Protein AF-A0A7F5RIW2-F1 (afdb_monomer_lite)

Sequence (301 aa):
MEEDLLKDLVAYKTYRERPVMMAARSLIQLFRAIRPELLHKKDRGKPTDAALEISEKKYAQVDAKDYVCGAEVLLKSGDKQVEIGSSSDNDDEEWVDIPQSDEEYIELHSEDDEVSEEKLELFVNKEEPNDNIIDNSNDNKNERKIVVAKRRSNEKDVRKELAQKISLHRILTDEDFKKIDAANIRKHIRKATKGEKRKFEEALKEPAELVKIGDIENVYKKKKHDKQTRIESVRKGQMDREKFGYKDGRVNSKCSRTNKEKRKTKNFQMIRLKERHKTKKSFKEKQVALRNYLVKQRRMK

Secondary structure (DSSP, 8-state):
--HHHHHHHHHGGG-SSHHHHHHHHHHHHHHHHH-GGGS-TTTS-SPBHHHHHPPPPPTT-----SS-TTGGGTTTTS-S---------------------------------------------------------GGGHHHHHHHHHHHHHHHHHHHHHHHHHHHHH-PPPHHHHHHHHHHHHHHHHSB--S--SS-GGGGSS---SSPPHHHHHT--SPPPPPHHHHHHHHHHTTTTSPPSS-----S-TTPPPPHHHHHHTS-HHHHHTT----PPPPHHHHHHHHHHHHHHHHHH-

pLDDT: mean 72.44, std 21.19, range [28.03, 97.69]

Organism: Agrilus planipennis (NCBI:txid224129)

InterPro domains:
  IPR007949 SDA1, middle domain [PF05285] (95-237)
  IPR027312 Sda1 [PTHR12730] (1-293)
  IPR048292 SDA1, C-terminal domain [PF21638] (255-300)

Radius of gyration: 39.03 Å; chains: 1; bounding box: 121×87×90 Å

Foldseek 3Di:
DDLVVLAVQLVCCVPPDPVSVVVSLVSLVVCLQAPLPSYDPVSVPFDFLNSVVHDHDDPPDDPDALFDQQLLVVVPDDPPDPPPDDDDDDDDDDDDDDDDDDDDDDDDDDDDDDDDDDDDDDDDDDPDDDPPDDDDDPPCPVVVVVVVVVVVVVVVVVSSVSRNCCRVPDDDDPVSVVVSVVVVVCRVVHGPDPDPVDPCVVVPPDCDPDDDPCNVVVDPDDDDDDPVSVVVVVVVVCPPDDPDDDDPPDPDPPDDDDPVVVVVPPDPVVVVVVPDDPDDDDPVRVVVVVVVVVVVVVVVD

Structure (mmCIF, N/CA/C/O backbone):
data_AF-A0A7F5RIW2-F1
#
_entry.id   AF-A0A7F5RIW2-F1
#
loop_
_atom_site.group_PDB
_atom_site.id
_atom_site.type_symbol
_atom_site.label_atom_id
_atom_site.label_alt_id
_atom_site.label_comp_id
_atom_site.label_asym_id
_atom_site.label_entity_id
_atom_site.label_seq_id
_atom_site.pdbx_PDB_ins_code
_atom_site.Cartn_x
_atom_site.Cartn_y
_atom_site.Cartn_z
_atom_site.occupancy
_atom_site.B_iso_or_equiv
_atom_site.auth_seq_id
_atom_site.auth_comp_id
_atom_site.auth_asym_id
_atom_site.auth_atom_id
_atom_site.pdbx_PDB_model_num
ATOM 1 N N . MET A 1 1 ? 5.464 -21.069 -19.067 1.00 78.25 1 MET A N 1
ATOM 2 C CA . MET A 1 1 ? 6.488 -20.160 -19.620 1.00 78.25 1 MET A CA 1
ATOM 3 C C . MET A 1 1 ? 7.662 -20.177 -18.675 1.00 78.25 1 MET A C 1
ATOM 5 O O . MET A 1 1 ? 7.443 -19.971 -17.486 1.00 78.25 1 MET A O 1
ATOM 9 N N . GLU A 1 2 ? 8.851 -20.442 -19.204 1.00 90.19 2 GLU A N 1
ATOM 10 C CA . GLU A 1 2 ? 10.099 -20.353 -18.447 1.00 90.19 2 GLU A CA 1
ATOM 11 C C . GLU A 1 2 ? 10.426 -18.899 -18.090 1.00 90.19 2 GLU A C 1
ATOM 13 O O . GLU A 1 2 ? 9.972 -17.964 -18.760 1.00 90.19 2 GLU A O 1
ATOM 18 N N . GLU A 1 3 ? 11.209 -18.709 -17.028 1.00 91.06 3 GLU A N 1
ATOM 19 C CA . GLU A 1 3 ? 11.593 -17.383 -16.532 1.00 91.06 3 GLU A CA 1
ATOM 20 C C . GLU A 1 3 ? 12.343 -16.568 -17.598 1.00 91.06 3 GLU A C 1
ATOM 22 O O . GLU A 1 3 ? 12.066 -15.383 -17.785 1.00 91.06 3 GLU A O 1
ATOM 27 N N . ASP A 1 4 ? 13.253 -17.206 -18.333 1.00 93.25 4 ASP A N 1
ATOM 28 C CA . ASP A 1 4 ? 14.095 -16.532 -19.325 1.00 93.25 4 ASP A CA 1
ATOM 29 C C . ASP A 1 4 ? 13.290 -16.074 -20.543 1.00 93.25 4 ASP A C 1
ATOM 31 O O . ASP A 1 4 ? 13.369 -14.911 -20.940 1.00 93.25 4 ASP A O 1
ATOM 35 N N . LEU A 1 5 ? 12.394 -16.931 -21.042 1.00 94.44 5 LEU A N 1
ATOM 36 C CA . LEU A 1 5 ? 11.470 -16.564 -22.114 1.00 94.44 5 LEU A CA 1
ATOM 37 C C . LEU A 1 5 ? 10.580 -15.380 -21.704 1.00 94.44 5 LEU A C 1
ATOM 39 O O . LEU A 1 5 ? 10.336 -14.469 -22.494 1.00 94.44 5 LEU A O 1
ATOM 43 N N . LEU A 1 6 ? 10.102 -15.366 -20.455 1.00 94.44 6 LEU A N 1
ATOM 44 C CA . LEU A 1 6 ? 9.285 -14.271 -19.940 1.00 94.44 6 LEU A CA 1
ATOM 45 C C . LEU A 1 6 ? 10.058 -12.947 -19.927 1.00 94.44 6 LEU A C 1
ATOM 47 O O . LEU A 1 6 ? 9.528 -11.912 -20.332 1.00 94.44 6 LEU A O 1
ATOM 51 N N . LYS A 1 7 ? 11.306 -12.973 -19.455 1.00 93.06 7 LYS A N 1
ATOM 52 C CA . LYS A 1 7 ? 12.178 -11.796 -19.379 1.00 93.06 7 LYS A CA 1
ATOM 53 C C . LYS A 1 7 ? 12.473 -11.212 -20.757 1.00 93.06 7 LYS A C 1
ATOM 55 O O . LYS A 1 7 ? 12.427 -9.987 -20.899 1.00 93.06 7 LYS A O 1
ATOM 60 N N . ASP A 1 8 ? 12.706 -12.066 -21.748 1.00 95.31 8 ASP A N 1
ATOM 61 C CA . ASP A 1 8 ? 12.953 -11.651 -23.129 1.00 95.31 8 ASP A CA 1
ATOM 62 C C . ASP A 1 8 ? 11.716 -10.987 -23.741 1.00 95.31 8 ASP A C 1
ATOM 64 O O . ASP A 1 8 ? 11.803 -9.893 -24.299 1.00 95.31 8 ASP A O 1
ATOM 68 N N . LEU A 1 9 ? 10.528 -11.567 -23.548 1.00 94.12 9 LEU A N 1
ATOM 69 C CA . LEU A 1 9 ? 9.274 -10.971 -24.024 1.00 94.12 9 LEU A CA 1
ATOM 70 C C . LEU A 1 9 ? 8.976 -9.621 -23.349 1.00 94.12 9 LEU A C 1
ATOM 72 O O . LEU A 1 9 ? 8.545 -8.664 -23.996 1.00 94.12 9 LEU A O 1
ATOM 76 N N . VAL A 1 10 ? 9.249 -9.510 -22.048 1.00 95.56 10 VAL A N 1
ATOM 77 C CA . VAL A 1 10 ? 9.084 -8.271 -21.270 1.00 95.56 10 VAL A CA 1
ATOM 78 C C . VAL A 1 10 ? 10.017 -7.154 -21.755 1.00 95.56 10 VAL A C 1
ATOM 80 O O . VAL A 1 10 ? 9.673 -5.971 -21.634 1.00 95.56 10 VAL A O 1
ATOM 83 N N . ALA A 1 11 ? 11.173 -7.488 -22.340 1.00 94.31 11 ALA A N 1
ATOM 84 C CA . ALA A 1 11 ? 12.122 -6.502 -22.856 1.00 94.31 11 ALA A CA 1
ATOM 85 C C . ALA A 1 11 ? 11.510 -5.611 -23.955 1.00 94.31 11 ALA A C 1
ATOM 87 O O . ALA A 1 11 ? 11.860 -4.433 -24.064 1.00 94.31 11 ALA A O 1
ATOM 88 N N . TYR A 1 12 ? 10.508 -6.109 -24.688 1.00 96.25 12 TYR A N 1
ATOM 89 C CA . TYR A 1 12 ? 9.803 -5.368 -25.739 1.00 96.25 12 TYR A CA 1
ATOM 90 C C . TYR A 1 12 ? 8.829 -4.283 -25.225 1.00 96.25 12 TYR A C 1
ATOM 92 O O . TYR A 1 12 ? 8.118 -3.653 -26.009 1.00 96.25 12 TYR A O 1
ATOM 100 N N . LYS A 1 13 ? 8.813 -3.963 -23.922 1.00 95.25 13 LYS A N 1
ATOM 101 C CA . LYS A 1 13 ? 7.948 -2.912 -23.333 1.00 95.25 13 LYS A CA 1
ATOM 102 C C . LYS A 1 13 ? 8.183 -1.484 -23.859 1.00 95.25 13 LYS A C 1
ATOM 104 O O . LYS A 1 13 ? 7.353 -0.599 -23.615 1.00 95.25 13 LYS A O 1
ATOM 109 N N . THR A 1 14 ? 9.327 -1.244 -24.500 1.00 95.06 14 THR A N 1
ATOM 110 C CA . THR A 1 14 ? 9.713 0.013 -25.172 1.00 95.06 14 THR A CA 1
ATOM 111 C C . THR A 1 14 ? 9.929 -0.183 -26.674 1.00 95.06 14 THR A C 1
ATOM 113 O O . THR A 1 14 ? 10.580 0.641 -27.309 1.00 95.06 14 THR A O 1
ATOM 116 N N . TYR A 1 15 ? 9.427 -1.279 -27.247 1.00 96.75 15 TYR A N 1
ATOM 117 C CA . TYR A 1 15 ? 9.582 -1.564 -28.669 1.00 96.75 15 TYR A CA 1
ATOM 118 C C . TYR A 1 15 ? 8.811 -0.567 -29.543 1.00 96.75 15 TYR A C 1
ATOM 120 O O . TYR A 1 15 ? 7.838 0.035 -29.095 1.00 96.75 15 TYR A O 1
ATOM 128 N N . ARG A 1 16 ? 9.248 -0.396 -30.795 1.00 97.06 16 ARG A N 1
ATOM 129 C CA . ARG A 1 16 ? 8.675 0.571 -31.742 1.00 97.06 16 ARG A CA 1
ATOM 130 C C . ARG A 1 16 ? 7.203 0.288 -32.047 1.00 97.06 16 ARG A C 1
ATOM 132 O O . ARG A 1 16 ? 6.392 1.210 -32.037 1.00 97.06 16 ARG A O 1
ATOM 139 N N . GLU A 1 17 ? 6.866 -0.977 -32.289 1.00 97.25 17 GLU A N 1
ATOM 140 C CA . GLU A 1 17 ? 5.504 -1.372 -32.641 1.00 97.25 17 GLU A CA 1
ATOM 141 C C . GLU A 1 17 ? 4.584 -1.345 -31.419 1.00 97.25 17 GLU A C 1
ATOM 143 O O . GLU A 1 17 ? 4.753 -2.108 -30.462 1.00 97.25 17 GLU A O 1
ATOM 148 N N . ARG A 1 18 ? 3.557 -0.488 -31.473 1.00 96.56 18 ARG A N 1
ATOM 149 C CA . ARG A 1 18 ? 2.536 -0.357 -30.425 1.00 96.56 18 ARG A CA 1
ATOM 150 C C . ARG A 1 18 ? 1.869 -1.686 -30.036 1.00 96.56 18 ARG A C 1
ATOM 152 O O . ARG A 1 18 ? 1.741 -1.895 -28.831 1.00 96.56 18 ARG A O 1
ATOM 159 N N . PRO A 1 19 ? 1.451 -2.585 -30.955 1.00 97.69 19 PRO A N 1
ATOM 160 C CA . PRO A 1 19 ? 0.821 -3.844 -30.548 1.00 97.69 19 PRO A CA 1
ATOM 161 C C . PRO A 1 19 ? 1.767 -4.724 -29.721 1.00 97.69 19 PRO A C 1
ATOM 163 O O . PRO A 1 19 ? 1.378 -5.220 -28.665 1.00 97.69 19 PRO A O 1
ATOM 166 N N . VAL A 1 20 ? 3.033 -4.832 -30.132 1.00 97.00 20 VAL A N 1
ATOM 167 C CA . VAL A 1 20 ? 4.064 -5.594 -29.409 1.00 97.00 20 VAL A CA 1
ATOM 168 C C . VAL A 1 20 ? 4.338 -4.963 -28.042 1.00 97.00 20 VAL A C 1
ATOM 170 O O . VAL A 1 20 ? 4.388 -5.652 -27.024 1.00 97.00 20 VAL A O 1
ATOM 173 N N . MET A 1 21 ? 4.427 -3.633 -27.991 1.00 96.94 21 MET A N 1
ATOM 174 C CA . MET A 1 21 ? 4.595 -2.887 -26.747 1.00 96.94 21 MET A CA 1
ATOM 175 C C . MET A 1 21 ? 3.429 -3.117 -25.770 1.00 96.94 21 MET A C 1
ATOM 177 O O . MET A 1 21 ? 3.653 -3.285 -24.570 1.00 96.94 21 MET A O 1
ATOM 181 N N . MET A 1 22 ? 2.185 -3.111 -26.261 1.00 97.25 22 MET A N 1
ATOM 182 C CA . MET A 1 22 ? 0.995 -3.356 -25.440 1.00 97.25 22 MET A CA 1
ATOM 183 C C . MET A 1 22 ? 0.948 -4.797 -24.933 1.00 97.25 22 MET A C 1
ATOM 185 O O . MET A 1 22 ? 0.661 -4.993 -23.755 1.00 97.25 22 MET A O 1
ATOM 189 N N . ALA A 1 23 ? 1.303 -5.775 -25.770 1.00 96.88 23 ALA A N 1
ATOM 190 C CA . ALA A 1 23 ? 1.392 -7.180 -25.376 1.00 96.88 23 ALA A CA 1
ATOM 191 C C . ALA A 1 23 ? 2.453 -7.409 -24.285 1.00 96.88 23 ALA A C 1
ATOM 193 O O . ALA A 1 23 ? 2.192 -8.068 -23.280 1.00 96.88 23 ALA A O 1
ATOM 194 N N . ALA A 1 24 ? 3.634 -6.797 -24.416 1.00 96.75 24 ALA A N 1
ATOM 195 C CA . ALA A 1 24 ? 4.663 -6.875 -23.380 1.00 96.75 24 ALA A CA 1
ATOM 196 C C . ALA A 1 24 ? 4.191 -6.225 -22.064 1.00 96.75 24 ALA A C 1
ATOM 198 O O . ALA A 1 24 ? 4.396 -6.774 -20.982 1.00 96.75 24 ALA A O 1
ATOM 199 N N . ARG A 1 25 ? 3.513 -5.069 -22.130 1.00 95.31 25 ARG A N 1
ATOM 200 C CA . ARG A 1 25 ? 2.980 -4.382 -20.938 1.00 95.31 25 ARG A CA 1
ATOM 201 C C . ARG A 1 25 ? 1.830 -5.136 -20.271 1.00 95.31 25 ARG A C 1
ATOM 203 O O . ARG A 1 25 ? 1.775 -5.146 -19.041 1.00 95.31 25 ARG A O 1
ATOM 210 N N . SER A 1 26 ? 0.939 -5.765 -21.036 1.00 95.81 26 SER A N 1
ATOM 211 C CA . SER A 1 26 ? -0.143 -6.587 -20.480 1.00 95.81 26 SER A CA 1
ATOM 212 C C . SER A 1 26 ? 0.413 -7.829 -19.785 1.00 95.81 26 SER A C 1
ATOM 214 O O . SER A 1 26 ? -0.011 -8.146 -18.675 1.00 95.81 26 SER A O 1
ATOM 216 N N . LEU A 1 27 ? 1.439 -8.456 -20.364 1.00 94.75 27 LEU A N 1
ATOM 217 C CA . LEU A 1 27 ? 2.153 -9.576 -19.759 1.00 94.75 27 LEU A CA 1
ATOM 218 C C . LEU A 1 27 ? 2.852 -9.153 -18.453 1.00 94.75 27 LEU A C 1
ATOM 220 O O . LEU A 1 27 ? 2.690 -9.821 -17.434 1.00 94.75 27 LEU A O 1
ATOM 224 N N . ILE A 1 28 ? 3.531 -8.000 -18.420 1.00 94.75 28 ILE A N 1
ATOM 225 C CA . ILE A 1 28 ? 4.082 -7.438 -17.170 1.00 94.75 28 ILE A CA 1
ATOM 226 C C . ILE A 1 28 ? 2.989 -7.303 -16.102 1.00 94.75 28 ILE A C 1
ATOM 228 O O . ILE A 1 28 ? 3.201 -7.674 -14.947 1.00 94.75 28 ILE A O 1
ATOM 232 N N . GLN A 1 29 ? 1.824 -6.764 -16.468 1.00 93.31 29 GLN A N 1
ATOM 233 C CA . GLN A 1 29 ? 0.727 -6.536 -15.530 1.00 93.31 29 GLN A CA 1
ATOM 234 C C . GLN A 1 29 ? 0.131 -7.846 -15.000 1.00 93.31 29 GLN A C 1
ATOM 236 O O . GLN A 1 29 ? -0.122 -7.954 -13.801 1.00 93.31 29 GLN A O 1
ATOM 241 N N . LEU A 1 30 ? -0.026 -8.851 -15.862 1.00 92.88 30 LEU A N 1
ATOM 242 C CA . LEU A 1 30 ? -0.490 -10.184 -15.484 1.00 92.88 30 LEU A CA 1
ATOM 243 C C . LEU A 1 30 ? 0.460 -10.837 -14.472 1.00 92.88 30 LEU A C 1
ATOM 245 O O . LEU A 1 30 ? 0.038 -11.286 -13.407 1.00 92.88 30 LEU A O 1
ATOM 249 N N . PHE A 1 31 ? 1.763 -10.841 -14.764 1.00 92.25 31 PHE A N 1
ATOM 250 C CA . PHE A 1 31 ? 2.747 -11.482 -13.892 1.00 92.25 31 PHE A CA 1
ATOM 251 C C . PHE A 1 31 ? 2.978 -10.720 -12.586 1.00 92.25 31 PHE A C 1
ATOM 253 O O . PHE A 1 31 ? 3.315 -11.344 -11.586 1.00 92.25 31 PHE A O 1
ATOM 260 N N . ARG A 1 32 ? 2.702 -9.412 -12.523 1.00 91.06 32 ARG A N 1
ATOM 261 C CA . ARG A 1 32 ? 2.627 -8.693 -11.238 1.00 91.06 32 ARG A CA 1
ATOM 262 C C . ARG A 1 32 ? 1.525 -9.229 -10.319 1.00 91.06 32 ARG A C 1
ATOM 264 O O . ARG A 1 32 ? 1.715 -9.197 -9.107 1.00 91.06 32 ARG A O 1
ATOM 271 N N . ALA A 1 33 ? 0.406 -9.691 -10.880 1.00 87.94 33 ALA A N 1
ATOM 272 C CA . ALA A 1 33 ? -0.746 -10.195 -10.132 1.00 87.94 33 ALA A CA 1
ATOM 273 C C . ALA A 1 33 ? -0.680 -11.703 -9.837 1.00 87.94 33 ALA A C 1
ATOM 275 O O . ALA A 1 33 ? -1.242 -12.142 -8.841 1.00 87.94 33 ALA A O 1
ATOM 276 N N . ILE A 1 34 ? -0.013 -12.492 -10.686 1.00 88.81 34 ILE A N 1
ATOM 277 C CA . ILE A 1 34 ? 0.060 -13.956 -10.531 1.00 88.81 34 ILE A CA 1
ATOM 278 C C . ILE A 1 34 ? 1.353 -14.399 -9.844 1.00 88.81 34 ILE A C 1
ATOM 280 O O . ILE A 1 34 ? 1.312 -15.176 -8.896 1.00 88.81 34 ILE A O 1
ATOM 284 N N . ARG A 1 35 ? 2.514 -13.955 -10.341 1.00 88.38 35 ARG A N 1
ATOM 285 C CA . ARG A 1 35 ? 3.827 -14.366 -9.821 1.00 88.38 35 ARG A CA 1
ATOM 286 C C . ARG A 1 35 ? 4.881 -13.294 -10.128 1.00 88.38 35 ARG A C 1
ATOM 288 O O . ARG A 1 35 ? 5.573 -13.383 -11.146 1.00 88.38 35 ARG A O 1
ATOM 295 N N . PRO A 1 36 ? 5.043 -12.282 -9.254 1.00 89.25 36 PRO A N 1
ATOM 296 C CA . PRO A 1 36 ? 5.981 -11.185 -9.491 1.00 89.25 36 PRO A CA 1
ATOM 297 C C . PRO A 1 36 ? 7.454 -11.622 -9.429 1.00 89.25 36 PRO A C 1
ATOM 299 O O . PRO A 1 36 ? 8.335 -10.863 -9.829 1.00 89.25 36 PRO A O 1
ATOM 302 N N . GLU A 1 37 ? 7.752 -12.823 -8.930 1.00 89.06 37 GLU A N 1
ATOM 303 C CA . GLU A 1 37 ? 9.123 -13.317 -8.774 1.00 89.06 37 GLU A CA 1
ATOM 304 C C . GLU A 1 37 ? 9.830 -13.576 -10.108 1.00 89.06 37 GLU A C 1
ATOM 306 O O . GLU A 1 37 ? 10.987 -13.176 -10.250 1.00 89.06 37 GLU A O 1
ATOM 311 N N . LEU A 1 38 ? 9.109 -14.114 -11.101 1.00 90.56 38 LEU A N 1
ATOM 312 C CA . LEU A 1 38 ? 9.633 -14.400 -12.448 1.00 90.56 38 LEU A CA 1
ATOM 313 C C . LEU A 1 38 ? 10.010 -13.135 -13.226 1.00 90.56 38 LEU A C 1
ATOM 315 O O . LEU A 1 38 ? 10.767 -13.164 -14.192 1.00 90.56 38 LEU A O 1
ATOM 319 N N . LEU A 1 39 ? 9.457 -11.999 -12.814 1.00 92.12 39 LEU A N 1
ATOM 320 C CA . LEU A 1 39 ? 9.694 -10.726 -13.457 1.00 92.12 39 LEU A CA 1
ATOM 321 C C . LEU A 1 39 ? 10.992 -10.091 -12.935 1.00 92.12 39 LEU A C 1
ATOM 323 O O . LEU A 1 39 ? 11.349 -10.212 -11.758 1.00 92.12 39 LEU A O 1
ATOM 327 N N . HIS A 1 40 ? 11.688 -9.325 -13.775 1.00 92.00 40 HIS A N 1
ATOM 328 C CA . HIS A 1 40 ? 12.836 -8.535 -13.331 1.00 92.00 4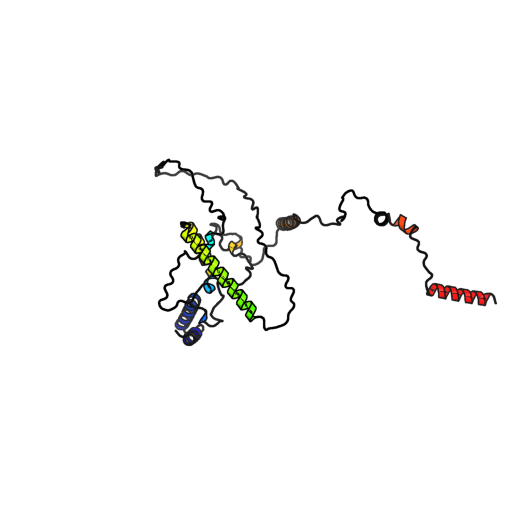0 HIS A CA 1
ATOM 329 C C . HIS A 1 40 ? 12.466 -7.548 -12.218 1.00 92.00 40 HIS A C 1
ATOM 331 O O . HIS A 1 40 ? 11.401 -6.935 -12.235 1.00 92.00 40 HIS A O 1
ATOM 337 N N . LYS A 1 41 ? 13.400 -7.282 -11.291 1.00 90.31 41 LYS A N 1
ATOM 338 C CA . LYS A 1 41 ? 13.206 -6.325 -10.177 1.00 90.31 41 LYS A CA 1
ATOM 339 C C . LYS A 1 41 ? 12.699 -4.946 -10.624 1.00 90.31 41 LYS A C 1
ATOM 341 O O . LYS A 1 41 ? 11.934 -4.323 -9.897 1.00 90.31 41 LYS A O 1
ATOM 346 N N . LYS A 1 42 ? 13.112 -4.482 -11.810 1.00 91.06 42 LYS A N 1
ATOM 347 C CA . LYS A 1 42 ? 12.686 -3.200 -12.402 1.00 91.06 42 LYS A CA 1
ATOM 348 C C . LYS A 1 42 ? 11.195 -3.187 -12.745 1.00 91.06 42 LYS A C 1
ATOM 350 O O . LYS A 1 42 ? 10.543 -2.154 -12.630 1.00 91.06 42 LYS A O 1
ATOM 355 N N . ASP A 1 43 ? 10.671 -4.335 -13.152 1.00 91.12 43 ASP A N 1
ATOM 356 C CA . ASP A 1 43 ? 9.331 -4.466 -13.704 1.00 91.12 43 ASP A CA 1
ATOM 357 C C . ASP A 1 43 ? 8.314 -4.944 -12.663 1.00 91.12 43 ASP A C 1
ATOM 359 O O . ASP A 1 43 ? 7.122 -4.729 -12.861 1.00 91.12 43 ASP A O 1
ATOM 363 N N . ARG A 1 44 ? 8.750 -5.453 -11.500 1.00 88.06 44 ARG A N 1
ATOM 364 C CA . ARG A 1 44 ? 7.883 -5.828 -10.357 1.00 88.06 44 ARG A CA 1
ATOM 365 C C . ARG A 1 44 ? 7.030 -4.684 -9.801 1.00 88.06 44 ARG A C 1
ATOM 367 O O . ARG A 1 44 ? 6.050 -4.931 -9.109 1.00 88.06 44 ARG A O 1
ATOM 374 N N . GLY A 1 45 ? 7.372 -3.434 -10.111 1.00 86.31 45 GLY A N 1
ATOM 375 C CA . GLY A 1 45 ? 6.678 -2.274 -9.564 1.00 86.31 45 GLY A CA 1
ATOM 376 C C . GLY A 1 45 ? 6.916 -2.121 -8.059 1.00 86.31 45 GLY A C 1
ATOM 377 O O . GLY A 1 45 ? 7.904 -2.608 -7.509 1.00 86.31 45 GLY A O 1
ATOM 378 N N . LYS A 1 46 ? 6.028 -1.385 -7.387 1.00 84.19 46 LYS A N 1
ATOM 379 C CA . LYS A 1 46 ? 6.094 -1.198 -5.932 1.00 84.19 46 LYS A CA 1
ATOM 380 C C . LYS A 1 46 ? 5.295 -2.323 -5.266 1.00 84.19 46 LYS A C 1
ATOM 382 O O . LYS A 1 46 ? 4.133 -2.477 -5.630 1.00 84.19 46 LYS A O 1
ATOM 387 N N . PRO A 1 47 ? 5.865 -3.069 -4.303 1.00 83.00 47 PRO A N 1
ATOM 388 C CA . PRO A 1 47 ? 5.148 -4.153 -3.645 1.00 83.00 47 PRO A CA 1
ATOM 389 C C . PRO A 1 47 ? 3.989 -3.586 -2.822 1.00 83.00 47 PRO A C 1
ATOM 391 O O . PRO A 1 47 ? 4.187 -2.742 -1.939 1.00 83.00 47 PRO A O 1
ATOM 394 N N . THR A 1 48 ? 2.785 -4.032 -3.146 1.00 84.88 48 THR A N 1
ATOM 395 C CA . THR A 1 48 ? 1.556 -3.775 -2.395 1.00 84.88 48 THR A CA 1
ATOM 396 C C . THR A 1 48 ? 1.321 -4.894 -1.389 1.00 84.88 48 THR A C 1
ATOM 398 O O . THR A 1 48 ? 1.914 -5.969 -1.509 1.00 84.88 48 THR A O 1
ATOM 401 N N . ASP A 1 49 ? 0.491 -4.643 -0.377 1.00 81.88 49 ASP A N 1
ATOM 402 C CA . ASP A 1 49 ? 0.197 -5.652 0.652 1.00 81.88 49 ASP A CA 1
ATOM 403 C C . ASP A 1 49 ? -0.423 -6.907 0.018 1.00 81.88 49 ASP A C 1
ATOM 405 O O . ASP A 1 49 ? 0.016 -8.020 0.300 1.00 81.88 49 ASP A O 1
ATOM 409 N N . ALA A 1 50 ? -1.329 -6.720 -0.948 1.00 85.00 50 ALA A N 1
ATOM 410 C CA . ALA A 1 50 ? -1.905 -7.815 -1.728 1.00 85.00 50 ALA A CA 1
ATOM 411 C C . ALA A 1 50 ? -0.841 -8.618 -2.498 1.00 85.00 50 ALA A C 1
ATOM 413 O O . ALA A 1 50 ? -0.872 -9.844 -2.498 1.00 85.00 50 ALA A O 1
ATOM 414 N N . ALA A 1 51 ? 0.149 -7.947 -3.102 1.00 82.88 51 ALA A N 1
ATOM 415 C CA . ALA A 1 51 ? 1.201 -8.625 -3.859 1.00 82.88 51 ALA A CA 1
ATOM 416 C C . ALA A 1 51 ? 2.099 -9.517 -2.984 1.00 82.88 51 ALA A C 1
ATOM 418 O O . ALA A 1 51 ? 2.693 -10.471 -3.476 1.00 82.88 51 ALA A O 1
ATOM 419 N N . LEU A 1 52 ? 2.208 -9.210 -1.688 1.00 81.06 52 LEU A N 1
ATOM 420 C CA . LEU A 1 52 ? 2.933 -10.044 -0.732 1.00 81.06 52 LEU A CA 1
ATOM 421 C C . LEU A 1 52 ? 2.120 -11.250 -0.259 1.00 81.06 52 LEU A C 1
ATOM 423 O O . LEU A 1 52 ? 2.712 -12.196 0.258 1.00 81.06 52 LEU A O 1
ATOM 427 N N . GLU A 1 53 ? 0.792 -11.196 -0.344 1.00 81.12 53 GLU A N 1
ATOM 428 C CA . GLU A 1 53 ? -0.113 -12.277 0.066 1.00 81.12 53 GLU A CA 1
ATOM 429 C C . GLU A 1 53 ? -0.285 -13.346 -1.024 1.00 81.12 53 GLU A C 1
ATOM 431 O O . GLU A 1 53 ? -0.686 -14.462 -0.701 1.00 81.12 53 GLU A O 1
ATOM 436 N N . ILE A 1 54 ? 0.085 -13.046 -2.275 1.00 83.38 54 ILE A N 1
ATOM 437 C CA . ILE A 1 54 ? 0.074 -14.008 -3.383 1.00 83.38 54 ILE A CA 1
ATOM 438 C C . ILE A 1 54 ? 0.998 -15.190 -3.056 1.00 83.38 54 ILE A C 1
ATOM 440 O O . ILE A 1 54 ? 2.199 -15.014 -2.842 1.00 83.38 54 ILE A O 1
ATOM 444 N N . SER A 1 55 ? 0.434 -16.398 -3.041 1.00 81.25 55 SER A N 1
ATOM 445 C CA . SER A 1 55 ? 1.169 -17.659 -2.959 1.00 81.25 55 SER A CA 1
ATOM 446 C C . SER A 1 55 ? 1.249 -18.329 -4.329 1.00 81.25 55 SER A C 1
ATOM 448 O O . SER A 1 55 ? 0.372 -18.180 -5.183 1.00 81.25 55 SER A O 1
ATOM 450 N N . GLU A 1 56 ? 2.319 -19.086 -4.554 1.00 81.69 56 GLU A N 1
ATOM 451 C CA . GLU A 1 56 ? 2.488 -19.830 -5.795 1.00 81.69 56 GLU A CA 1
ATOM 452 C C . GLU A 1 56 ? 1.552 -21.039 -5.837 1.00 81.69 56 GLU A C 1
ATOM 454 O O . GLU A 1 56 ? 1.670 -21.953 -5.021 1.00 81.69 56 GLU A O 1
ATOM 459 N N . LYS A 1 57 ? 0.644 -21.066 -6.816 1.00 82.44 57 LYS A N 1
ATOM 460 C CA . LYS A 1 57 ? -0.222 -22.225 -7.056 1.00 82.44 57 LYS A CA 1
ATOM 461 C C . LYS A 1 57 ? 0.547 -23.304 -7.817 1.00 82.44 57 LYS A C 1
ATOM 463 O O . LYS A 1 57 ? 1.167 -23.019 -8.846 1.00 82.44 57 LYS A O 1
ATOM 468 N N . LYS A 1 58 ? 0.512 -24.539 -7.313 1.00 86.69 58 LYS A N 1
ATOM 469 C CA . LYS A 1 58 ? 1.021 -25.724 -8.018 1.00 86.69 58 LYS A CA 1
ATOM 470 C C . LYS A 1 58 ? -0.032 -26.260 -8.990 1.00 86.69 58 LYS A C 1
ATOM 472 O O . LYS A 1 58 ? -1.220 -25.965 -8.861 1.00 86.69 58 LYS A O 1
ATOM 477 N N . TYR A 1 59 ? 0.408 -27.045 -9.972 1.00 87.62 59 TYR A N 1
ATOM 478 C CA . TYR A 1 59 ? -0.505 -27.713 -10.899 1.00 87.62 59 TYR A CA 1
ATOM 479 C C . TYR A 1 59 ? -1.518 -28.568 -10.125 1.00 87.62 59 TYR A C 1
ATOM 481 O O . TYR A 1 59 ? -1.136 -29.272 -9.193 1.00 87.62 59 TYR A O 1
ATOM 489 N N . ALA A 1 60 ? -2.796 -28.466 -10.498 1.00 89.31 60 ALA A N 1
ATOM 490 C CA . ALA A 1 60 ? -3.924 -29.146 -9.852 1.00 89.31 60 ALA A CA 1
ATOM 491 C C . ALA A 1 60 ? -4.124 -28.847 -8.348 1.00 89.31 60 ALA A C 1
ATOM 493 O O . ALA A 1 60 ? -4.883 -29.542 -7.677 1.00 89.31 60 ALA A O 1
ATOM 494 N N . GLN A 1 61 ? -3.490 -27.804 -7.803 1.00 88.75 61 GLN A N 1
ATOM 495 C CA . GLN A 1 61 ? -3.744 -27.387 -6.429 1.00 88.75 61 GLN A CA 1
ATOM 496 C C . GLN A 1 61 ? -5.084 -26.649 -6.338 1.00 88.75 61 GLN A C 1
ATOM 498 O O . GLN A 1 61 ? -5.251 -25.575 -6.921 1.00 88.75 61 GLN A O 1
ATOM 503 N N . VAL A 1 62 ? -6.021 -27.205 -5.570 1.00 86.69 62 VAL A N 1
ATOM 504 C CA . VAL A 1 62 ? -7.286 -26.544 -5.233 1.00 86.69 62 VAL A CA 1
ATOM 505 C C . VAL A 1 62 ? -7.029 -25.544 -4.104 1.00 86.69 62 VAL A C 1
ATOM 507 O O . VAL A 1 62 ? -6.530 -25.906 -3.043 1.00 86.69 62 VAL A O 1
ATOM 510 N N . ASP A 1 63 ? -7.336 -24.272 -4.352 1.00 83.62 63 ASP A N 1
ATOM 511 C CA . ASP A 1 63 ? -7.220 -23.172 -3.386 1.00 83.62 63 ASP A CA 1
ATOM 512 C C . ASP A 1 63 ? -8.617 -22.855 -2.837 1.00 83.62 63 ASP A C 1
ATOM 514 O O . ASP A 1 63 ? -9.234 -21.859 -3.212 1.00 83.62 63 ASP A O 1
ATOM 518 N N . ALA A 1 64 ? -9.149 -23.775 -2.028 1.00 87.75 64 ALA A N 1
ATOM 519 C CA . ALA A 1 64 ? -10.389 -23.579 -1.286 1.00 87.75 64 ALA A CA 1
ATOM 520 C C . ALA A 1 64 ? -10.043 -22.992 0.085 1.00 87.75 64 ALA A C 1
ATOM 522 O O . ALA A 1 64 ? -9.214 -23.543 0.808 1.00 87.75 64 ALA A O 1
ATOM 523 N N . LYS A 1 65 ? -10.636 -21.845 0.417 1.00 88.50 65 LYS A N 1
ATOM 524 C CA . LYS A 1 65 ? -10.430 -21.176 1.704 1.00 88.50 65 LYS A CA 1
ATOM 525 C C . LYS A 1 65 ? -11.635 -21.430 2.592 1.00 88.50 65 LYS A C 1
ATOM 527 O O . LYS A 1 65 ? -12.759 -21.209 2.159 1.00 88.50 65 LYS A O 1
ATOM 532 N N . ASP A 1 66 ? -11.378 -21.776 3.846 1.00 90.50 66 ASP A N 1
ATOM 533 C CA . ASP A 1 66 ? -12.415 -22.005 4.862 1.00 90.50 66 ASP A CA 1
ATOM 534 C C . ASP A 1 66 ? -12.997 -20.695 5.436 1.00 90.50 66 ASP A C 1
ATOM 536 O O . ASP A 1 66 ? -13.728 -20.706 6.423 1.00 90.50 66 ASP A O 1
ATOM 540 N N . TYR A 1 67 ? -12.616 -19.542 4.875 1.00 91.62 67 TYR A N 1
ATOM 541 C CA . TYR A 1 67 ? -12.946 -18.215 5.388 1.00 91.62 67 TYR A CA 1
ATOM 542 C C . TYR A 1 67 ? -13.104 -17.184 4.267 1.00 91.62 67 TYR A C 1
ATOM 544 O O . TYR A 1 67 ? -12.504 -17.299 3.191 1.00 91.62 67 TYR A O 1
ATOM 552 N N . VAL A 1 68 ? -13.853 -16.117 4.553 1.00 90.88 68 VAL A N 1
ATOM 553 C CA . VAL A 1 68 ? -14.003 -14.968 3.654 1.00 90.88 68 VAL A CA 1
ATOM 554 C C . VAL A 1 68 ? -12.746 -14.094 3.711 1.00 90.88 68 VAL A C 1
ATOM 556 O O . VAL A 1 68 ? -12.319 -13.627 4.768 1.00 90.88 68 VAL A O 1
ATOM 559 N N . CYS A 1 69 ? -12.118 -13.864 2.556 1.00 88.56 69 CYS A N 1
ATOM 560 C CA . CYS A 1 69 ? -10.890 -13.073 2.462 1.00 88.56 69 CYS A CA 1
ATOM 561 C C . CYS A 1 69 ? -11.124 -11.615 2.868 1.00 88.56 69 CYS A C 1
ATOM 563 O O . CYS A 1 69 ? -11.918 -10.927 2.235 1.00 88.56 69 CYS A O 1
ATOM 565 N N . GLY A 1 70 ? -10.379 -11.112 3.855 1.00 87.12 70 GLY A N 1
ATOM 566 C CA . GLY A 1 70 ? -10.542 -9.740 4.340 1.00 87.12 70 GLY A CA 1
ATOM 567 C C . GLY A 1 70 ? -11.499 -9.619 5.527 1.00 87.12 70 GLY A C 1
ATOM 568 O O . GLY A 1 70 ? -11.592 -8.534 6.104 1.00 87.12 70 GLY A O 1
ATOM 569 N N . ALA A 1 71 ? -12.152 -10.711 5.946 1.00 89.81 71 ALA A N 1
ATOM 570 C CA . ALA A 1 71 ? -13.041 -10.713 7.106 1.00 89.81 71 ALA A CA 1
ATOM 571 C C . ALA A 1 71 ? -12.331 -10.293 8.402 1.00 89.81 71 ALA A C 1
ATOM 573 O O . ALA A 1 71 ? -12.969 -9.732 9.286 1.00 89.81 71 ALA A O 1
ATOM 574 N N . GLU A 1 72 ? -11.003 -10.450 8.503 1.00 88.19 72 GLU A N 1
ATOM 575 C CA . GLU A 1 72 ? -10.216 -10.030 9.670 1.00 88.19 72 GLU A CA 1
ATOM 576 C C . GLU A 1 72 ? -10.334 -8.532 10.010 1.00 88.19 72 GLU A C 1
ATOM 578 O O . GLU A 1 72 ? -9.959 -8.102 11.103 1.00 88.19 72 GLU A O 1
ATOM 583 N N . VAL A 1 73 ? -10.818 -7.720 9.068 1.00 87.75 73 VAL A N 1
ATOM 584 C CA . VAL A 1 73 ? -11.026 -6.281 9.248 1.00 87.75 73 VAL A CA 1
ATOM 585 C C . VAL A 1 73 ? -12.225 -5.998 10.153 1.00 87.75 73 VAL A C 1
ATOM 587 O O . VAL A 1 73 ? -12.191 -5.018 10.895 1.00 87.75 73 VAL A O 1
ATOM 590 N N . LEU A 1 74 ? -13.233 -6.873 10.158 1.00 83.69 74 LEU A N 1
ATOM 591 C CA . LEU A 1 74 ? -14.488 -6.667 10.884 1.00 83.69 74 LEU A CA 1
ATOM 592 C C . LEU A 1 74 ? -14.334 -6.790 12.406 1.00 83.69 74 LEU A C 1
ATOM 594 O O . LEU A 1 74 ? -15.093 -6.176 13.142 1.00 83.69 74 LEU A O 1
ATOM 598 N N . LEU A 1 75 ? -13.302 -7.487 12.899 1.00 75.38 75 LEU A N 1
ATOM 599 C CA . LEU A 1 75 ? -13.042 -7.595 14.343 1.00 75.38 75 LEU A CA 1
ATOM 600 C C . LEU A 1 75 ? -12.478 -6.306 14.965 1.00 75.38 75 LEU A C 1
ATOM 602 O O . LEU A 1 75 ? -12.333 -6.199 16.182 1.00 75.38 75 LEU A O 1
ATOM 606 N N . LYS A 1 76 ? -12.082 -5.327 14.144 1.00 60.19 76 LYS A N 1
ATOM 607 C CA . LYS A 1 76 ? -11.447 -4.090 14.610 1.00 60.19 76 LYS A CA 1
ATOM 608 C C . LYS A 1 76 ? -12.470 -2.980 14.827 1.00 60.19 76 LYS A C 1
ATOM 610 O O . LYS A 1 76 ? -12.341 -1.938 14.193 1.00 60.19 76 LYS A O 1
ATOM 615 N N . SER A 1 77 ? -13.465 -3.164 15.695 1.00 44.09 77 SER A N 1
ATOM 616 C CA . SER A 1 77 ? -14.353 -2.049 16.092 1.00 44.09 77 SER A CA 1
ATOM 617 C C . SER A 1 77 ? -15.067 -2.157 17.449 1.00 44.09 77 SER A C 1
ATOM 619 O O . SER A 1 77 ? -15.767 -1.213 17.779 1.00 44.09 77 SER A O 1
ATOM 621 N N . GLY A 1 78 ? -14.884 -3.190 18.282 1.00 45.44 78 GLY A N 1
ATOM 622 C CA . GLY A 1 78 ? -15.524 -3.169 19.615 1.00 45.44 78 GLY A CA 1
ATOM 623 C C . GLY A 1 78 ? -15.810 -4.520 20.255 1.00 45.44 78 GLY A C 1
ATOM 624 O O . GLY A 1 78 ? -15.913 -4.598 21.474 1.00 45.44 78 GLY A O 1
ATOM 625 N N . ASP A 1 79 ? -15.825 -5.600 19.481 1.00 44.75 79 ASP A N 1
ATOM 626 C CA . ASP A 1 79 ? -16.330 -6.885 19.975 1.00 44.75 79 ASP A CA 1
ATOM 627 C C . ASP A 1 79 ? -15.231 -7.697 20.678 1.00 44.75 79 ASP A C 1
ATOM 629 O O . ASP A 1 79 ? -14.785 -8.748 20.220 1.00 44.75 79 ASP A O 1
ATOM 633 N N . LYS A 1 80 ? -14.739 -7.186 21.812 1.00 43.97 80 LYS A N 1
ATOM 634 C CA . LYS A 1 80 ? -13.996 -7.999 22.793 1.00 43.97 80 LYS A CA 1
ATOM 635 C C . LYS A 1 80 ? -14.915 -8.745 23.763 1.00 43.97 80 LYS A C 1
ATOM 637 O O . LYS A 1 80 ? -14.411 -9.485 24.600 1.00 43.97 80 LYS A O 1
ATOM 642 N N . GLN A 1 81 ? -16.228 -8.601 23.630 1.00 39.69 81 GLN A N 1
ATOM 643 C CA . GLN A 1 81 ? -17.210 -9.354 24.397 1.00 39.69 81 GLN A CA 1
ATOM 644 C C . GLN A 1 81 ? -18.228 -9.969 23.442 1.00 39.69 81 GLN A C 1
ATOM 646 O O . GLN A 1 81 ? -19.259 -9.384 23.145 1.00 39.69 81 GLN A O 1
ATOM 651 N N . VAL A 1 82 ? -17.947 -11.187 22.982 1.00 42.69 82 VAL A N 1
ATOM 652 C CA . VAL A 1 82 ? -19.035 -12.136 22.731 1.00 42.69 82 VAL A CA 1
ATOM 653 C C . VAL A 1 82 ? -19.359 -12.734 24.101 1.00 42.69 82 VAL A C 1
ATOM 655 O O . VAL A 1 82 ? -18.893 -13.817 24.447 1.00 42.69 82 VAL A O 1
ATOM 658 N N . GLU A 1 83 ? -20.054 -11.959 24.938 1.00 36.59 83 GLU A N 1
ATOM 659 C CA . GLU A 1 83 ? -20.759 -12.513 26.092 1.00 36.59 83 GLU A CA 1
ATOM 660 C C . GLU A 1 83 ? -22.006 -13.207 25.549 1.00 36.59 83 GLU A C 1
ATOM 662 O O . GLU A 1 83 ? -22.927 -12.580 25.033 1.00 36.59 83 GLU A O 1
ATOM 667 N N . ILE A 1 84 ? -21.992 -14.535 25.614 1.00 41.19 84 ILE A N 1
ATOM 668 C CA . ILE A 1 84 ? -23.157 -15.375 25.358 1.00 41.19 84 ILE A CA 1
ATOM 669 C C . ILE A 1 84 ? -24.132 -15.123 26.515 1.00 41.19 84 ILE A C 1
ATOM 671 O O . ILE A 1 84 ? -24.028 -15.733 27.579 1.00 41.19 84 ILE A O 1
ATOM 675 N N . GLY A 1 85 ? -25.046 -14.175 26.316 1.00 34.66 85 GLY A N 1
ATOM 676 C CA . GLY A 1 85 ? -26.188 -13.935 27.187 1.00 34.66 85 GLY A CA 1
ATOM 677 C C . GLY A 1 85 ? -27.263 -14.989 26.944 1.00 34.66 85 GLY A C 1
ATOM 678 O O . GLY A 1 85 ? -28.066 -14.875 26.026 1.00 34.66 85 GLY A O 1
ATOM 679 N N . SER A 1 86 ? -27.255 -16.033 27.768 1.00 39.44 86 SER A N 1
ATOM 680 C CA . SER A 1 86 ? -28.403 -16.915 27.973 1.00 39.44 86 SER A CA 1
ATOM 681 C C . SER A 1 86 ? -29.528 -16.143 28.676 1.00 39.44 86 SER A C 1
ATOM 683 O O . SER A 1 86 ? -29.259 -15.488 29.679 1.00 39.44 86 SER A O 1
ATOM 685 N N . SER A 1 87 ? -30.771 -16.351 28.218 1.00 35.09 87 SER A N 1
ATOM 686 C CA . SER A 1 87 ? -32.060 -15.971 28.832 1.00 35.09 87 SER A CA 1
ATOM 687 C C . SER A 1 87 ? -32.603 -14.561 28.553 1.00 35.09 87 SER A C 1
ATOM 689 O O . SER A 1 87 ? -32.304 -13.623 29.282 1.00 35.09 87 SER A O 1
ATOM 691 N N . SER A 1 88 ? -33.564 -14.460 27.632 1.00 32.47 88 SER A N 1
ATOM 692 C CA . SER A 1 88 ? -34.958 -14.210 28.031 1.00 32.47 88 SER A CA 1
ATOM 693 C C . SER A 1 88 ? -35.889 -14.560 26.875 1.00 32.47 88 SER A C 1
ATOM 695 O O . SER A 1 88 ? -35.896 -13.901 25.842 1.00 32.47 88 SER A O 1
ATOM 697 N N . ASP A 1 89 ? -36.634 -15.633 27.089 1.00 45.34 89 ASP A N 1
ATOM 698 C CA . ASP A 1 89 ? -37.891 -15.952 26.429 1.00 45.34 89 ASP A CA 1
ATOM 699 C C . ASP A 1 89 ? -38.874 -14.799 26.699 1.00 45.34 89 ASP A C 1
ATOM 701 O O . ASP A 1 89 ? -39.043 -14.404 27.857 1.00 45.34 89 ASP A O 1
ATOM 705 N N . ASN A 1 90 ? -39.416 -14.193 25.646 1.00 38.25 90 ASN A N 1
ATOM 706 C CA . ASN A 1 90 ? -40.669 -13.445 25.677 1.00 38.25 90 ASN A CA 1
ATOM 707 C C . ASN A 1 90 ? -41.159 -13.291 24.234 1.00 38.25 90 ASN A C 1
ATOM 709 O O . ASN A 1 90 ? -40.616 -12.508 23.452 1.00 38.25 90 ASN A O 1
ATOM 713 N N . ASP A 1 91 ? -42.151 -14.126 23.934 1.00 40.38 91 ASP A N 1
ATOM 714 C CA . ASP A 1 91 ? -43.244 -13.913 22.990 1.00 40.38 91 ASP A CA 1
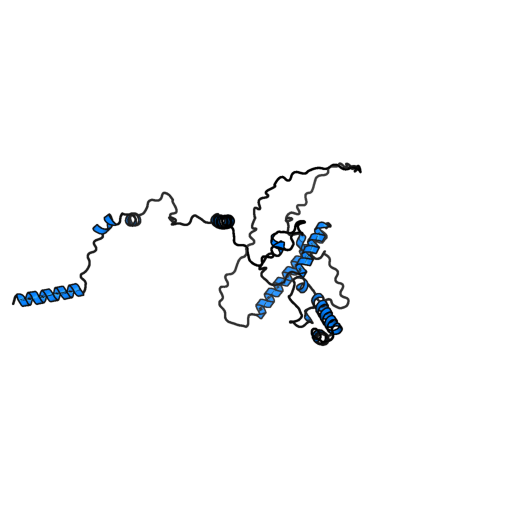ATOM 715 C C . ASP A 1 91 ? -43.568 -12.426 22.771 1.00 40.38 91 ASP A C 1
ATOM 717 O O . ASP A 1 91 ? -43.724 -11.673 23.731 1.00 40.38 91 ASP A O 1
ATOM 721 N N . ASP A 1 92 ? -43.665 -12.017 21.505 1.00 39.28 92 ASP A N 1
ATOM 722 C CA . ASP A 1 92 ? -44.933 -11.561 20.918 1.00 39.28 92 ASP A CA 1
ATOM 723 C C . ASP A 1 92 ? -44.690 -11.112 19.463 1.00 39.28 92 ASP A C 1
ATOM 725 O O . ASP A 1 92 ? -44.116 -10.060 19.169 1.00 39.28 92 ASP A O 1
ATOM 729 N N . GLU A 1 93 ? -45.112 -11.967 18.528 1.00 44.56 93 GLU A N 1
ATOM 730 C CA . GLU A 1 93 ? -45.148 -11.711 17.088 1.00 44.56 93 GLU A CA 1
ATOM 731 C C . GLU A 1 93 ? -46.268 -10.712 16.745 1.00 44.56 93 GLU A C 1
ATOM 733 O O . GLU A 1 93 ? -47.401 -11.106 16.466 1.00 44.56 93 GLU A O 1
ATOM 738 N N . GLU A 1 94 ? -45.959 -9.414 16.703 1.00 37.88 94 GLU A N 1
ATOM 739 C CA . GLU A 1 94 ? -46.858 -8.414 16.114 1.00 37.88 94 GLU A CA 1
ATOM 740 C C . GLU A 1 94 ? -46.428 -8.114 14.669 1.00 37.88 94 GLU A C 1
ATOM 742 O O . GLU A 1 94 ? -45.500 -7.351 14.390 1.00 37.88 94 GLU A O 1
ATOM 747 N N . TRP A 1 95 ? -47.089 -8.783 13.722 1.00 46.75 95 TRP A N 1
ATOM 748 C CA . TRP A 1 95 ? -46.978 -8.504 12.293 1.00 46.75 95 TRP A CA 1
ATOM 749 C C . TRP A 1 95 ? -47.526 -7.101 12.005 1.00 46.75 95 TRP A C 1
ATOM 751 O O . TRP A 1 95 ? -48.735 -6.882 12.032 1.00 46.75 95 TRP A O 1
ATOM 761 N N . VAL A 1 96 ? -46.639 -6.146 11.725 1.00 37.38 96 VAL A N 1
ATOM 762 C CA . VAL A 1 96 ? -47.030 -4.789 11.323 1.00 37.38 96 VAL A CA 1
ATOM 763 C C . VAL A 1 96 ? -47.277 -4.768 9.815 1.00 37.38 96 VAL A C 1
ATOM 765 O O . VAL A 1 96 ? -46.338 -4.812 9.017 1.00 37.38 96 VAL A O 1
ATOM 768 N N . ASP A 1 97 ? -48.549 -4.695 9.425 1.00 38.38 97 ASP A N 1
ATOM 769 C CA . ASP A 1 97 ? -48.959 -4.421 8.048 1.00 38.38 97 ASP A CA 1
ATOM 770 C C . ASP A 1 97 ? -48.461 -3.033 7.614 1.00 38.38 97 ASP A C 1
ATOM 772 O O . ASP A 1 97 ? -48.702 -2.026 8.278 1.00 38.38 97 ASP A O 1
ATOM 776 N N . ILE A 1 98 ? -47.762 -2.986 6.479 1.00 42.88 98 ILE A N 1
ATOM 777 C CA . ILE A 1 98 ? -47.256 -1.767 5.840 1.00 42.88 98 ILE A CA 1
ATOM 778 C C . ILE A 1 98 ? -48.383 -1.184 4.967 1.00 42.88 98 ILE A C 1
ATOM 780 O O . ILE A 1 98 ? -48.649 -1.746 3.899 1.00 42.88 98 ILE A O 1
ATOM 784 N N . PRO A 1 99 ? -49.044 -0.066 5.332 1.00 40.41 99 PRO A N 1
ATOM 785 C CA . PRO A 1 99 ? -49.908 0.629 4.391 1.00 40.41 99 PRO A CA 1
ATOM 786 C C . PRO A 1 99 ? -49.053 1.371 3.356 1.00 40.41 99 PRO A C 1
ATOM 788 O O . PRO A 1 99 ? -48.198 2.194 3.684 1.00 40.41 99 PRO A O 1
ATOM 791 N N . GLN A 1 100 ? -49.288 1.060 2.082 1.00 35.06 100 GLN A N 1
ATOM 792 C CA . GLN A 1 100 ? -48.825 1.865 0.956 1.00 35.06 100 GLN A CA 1
ATOM 793 C C . GLN A 1 100 ? -49.613 3.184 0.862 1.00 35.06 100 GLN A C 1
ATOM 795 O O . GLN A 1 100 ? -50.827 3.192 1.053 1.00 35.06 100 GLN A O 1
ATOM 800 N N . SER A 1 101 ? -48.902 4.215 0.393 1.00 33.62 101 SER A N 1
ATOM 801 C CA . SER A 1 101 ? -49.359 5.425 -0.317 1.00 33.62 101 SER A CA 1
ATOM 802 C C . SER A 1 101 ? -49.383 6.755 0.452 1.00 33.62 101 SER A C 1
ATOM 804 O O . SER A 1 101 ? -50.075 6.915 1.450 1.00 33.62 101 SER A O 1
ATOM 806 N N . ASP A 1 102 ? -48.682 7.701 -0.185 1.00 33.72 102 ASP A N 1
ATOM 807 C CA . ASP A 1 102 ? -48.881 9.155 -0.251 1.00 33.72 102 ASP A CA 1
ATOM 808 C C . ASP A 1 102 ? -48.159 10.063 0.766 1.00 33.72 102 ASP A C 1
ATOM 810 O O . ASP A 1 102 ? -48.602 10.308 1.879 1.00 33.72 102 ASP A O 1
ATOM 814 N N . GLU A 1 103 ? -47.023 10.592 0.288 1.00 40.09 103 GLU A N 1
ATOM 815 C CA . GLU A 1 103 ? -46.686 12.025 0.236 1.00 40.09 103 GLU A CA 1
ATOM 816 C C . GLU A 1 103 ? -47.020 12.886 1.471 1.00 40.09 103 GLU A C 1
ATOM 818 O O . GLU A 1 103 ? -48.059 13.541 1.520 1.00 40.09 103 GLU A O 1
ATOM 823 N N . GLU A 1 104 ? -46.066 13.034 2.398 1.00 32.69 104 GLU A N 1
ATOM 824 C CA . GLU A 1 104 ? -46.013 14.239 3.234 1.00 32.69 104 GLU A CA 1
ATOM 825 C C . GLU A 1 104 ? -44.575 14.588 3.660 1.00 32.69 104 GLU A C 1
ATOM 827 O O . GLU A 1 104 ? -43.814 13.766 4.173 1.00 32.69 104 GLU A O 1
ATOM 832 N N . TYR A 1 105 ? -44.196 15.835 3.383 1.00 38.72 105 TYR A N 1
ATOM 833 C CA . TYR A 1 105 ? -42.932 16.478 3.740 1.00 38.72 105 TYR A CA 1
ATOM 834 C C . TYR A 1 105 ? -42.740 16.495 5.266 1.00 38.72 105 TYR A C 1
ATOM 836 O O . TYR A 1 105 ? -43.539 17.106 5.974 1.00 38.72 105 TYR A O 1
ATOM 844 N N . ILE A 1 106 ? -41.643 15.922 5.773 1.00 32.66 106 ILE A N 1
ATOM 845 C CA . ILE A 1 106 ? -41.201 16.130 7.161 1.00 32.66 106 ILE A CA 1
ATOM 846 C C . ILE A 1 106 ? -39.804 16.757 7.151 1.00 32.66 106 ILE A C 1
ATOM 848 O O . ILE A 1 106 ? -38.795 16.125 6.843 1.00 32.66 106 ILE A O 1
ATOM 852 N N . GLU A 1 107 ? -39.789 18.046 7.475 1.00 36.28 107 GLU A N 1
ATOM 853 C CA . GLU A 1 107 ? -38.629 18.886 7.745 1.00 36.28 107 GLU A CA 1
ATOM 854 C C . GLU A 1 107 ? -37.987 18.437 9.070 1.00 36.28 107 GLU A C 1
ATOM 856 O O . GLU A 1 107 ? -38.526 18.685 10.148 1.00 36.28 107 GLU A O 1
ATOM 861 N N . LEU A 1 108 ? -36.861 17.715 9.001 1.00 30.20 108 LEU A N 1
ATOM 862 C CA . LEU A 1 108 ? -36.151 17.240 10.191 1.00 30.20 108 LEU A CA 1
ATOM 863 C C . LEU A 1 108 ? -35.039 18.225 10.579 1.00 30.20 108 LEU A C 1
ATOM 865 O O . LEU A 1 108 ? -34.017 18.351 9.900 1.00 30.20 108 LEU A O 1
ATOM 869 N N . HIS A 1 109 ? -35.263 18.927 11.689 1.00 30.66 109 HIS A N 1
ATOM 870 C CA . HIS A 1 109 ? -34.276 19.745 12.384 1.00 30.66 109 HIS A CA 1
ATOM 871 C C . HIS A 1 109 ? -32.997 18.948 12.687 1.00 30.66 109 HIS A C 1
ATOM 873 O O . HIS A 1 109 ? -33.040 17.883 13.296 1.00 30.66 109 HIS A O 1
ATOM 879 N N . SER A 1 110 ? -31.850 19.492 12.273 1.00 30.73 110 SER A N 1
ATOM 880 C CA . SER A 1 110 ? -30.530 19.037 12.712 1.00 30.73 110 SER A CA 1
ATOM 881 C C . SER A 1 110 ? -30.230 19.634 14.085 1.00 30.73 110 SER A C 1
ATOM 883 O O . SER A 1 110 ? -29.952 20.829 14.184 1.00 30.73 110 SER A O 1
ATOM 885 N N . GLU A 1 111 ? -30.299 18.812 15.128 1.00 29.80 111 GLU A N 1
ATOM 886 C CA . GLU A 1 111 ? -29.693 19.111 16.423 1.00 29.80 111 GLU A CA 1
ATOM 887 C C . GLU A 1 111 ? -28.283 18.501 16.462 1.00 29.80 111 GLU A C 1
ATOM 889 O O . GLU A 1 111 ? -28.070 17.340 16.112 1.00 29.80 111 GLU A O 1
ATOM 894 N N . ASP A 1 112 ? -27.317 19.353 16.804 1.00 35.12 112 ASP A N 1
ATOM 895 C CA . ASP A 1 112 ? -25.908 19.045 17.027 1.00 35.12 112 ASP A CA 1
ATOM 896 C C . ASP A 1 112 ? -25.738 17.997 18.139 1.00 35.12 112 ASP A C 1
ATOM 898 O O . ASP A 1 112 ? -26.071 18.272 19.290 1.00 35.12 112 ASP A O 1
ATOM 902 N N . ASP A 1 113 ? -25.125 16.850 17.825 1.00 31.72 113 ASP A N 1
ATOM 903 C CA . ASP A 1 113 ? -24.629 15.904 18.832 1.00 31.72 113 ASP A CA 1
ATOM 904 C C . ASP A 1 113 ? -23.091 15.851 18.811 1.00 31.72 113 ASP A C 1
ATOM 906 O O . ASP A 1 113 ? -22.438 15.177 18.004 1.00 31.72 113 ASP A O 1
ATOM 910 N N . GLU A 1 114 ? -22.499 16.622 19.727 1.00 36.31 114 GLU A N 1
ATOM 911 C CA . GLU A 1 114 ? -21.085 16.594 20.096 1.00 36.31 114 GLU A CA 1
ATOM 912 C C . GLU A 1 114 ? -20.753 15.290 20.846 1.00 36.31 114 GLU A C 1
ATOM 914 O O . GLU A 1 114 ? -20.908 15.201 22.064 1.00 36.31 114 GLU A O 1
ATOM 919 N N . VAL A 1 115 ? -20.214 14.279 20.155 1.00 29.72 115 VAL A N 1
ATOM 920 C CA . VAL A 1 115 ? -19.658 13.091 20.829 1.00 29.72 115 VAL A CA 1
ATOM 921 C C . VAL A 1 115 ? -18.154 13.253 21.052 1.00 29.72 115 VAL A C 1
ATOM 923 O O . VAL A 1 115 ? -17.328 13.190 20.140 1.00 29.72 115 VAL A O 1
ATOM 926 N N . SER A 1 116 ? -17.809 13.463 22.319 1.00 30.09 116 SER A N 1
ATOM 927 C CA . SER A 1 116 ? -16.463 13.520 22.882 1.00 30.09 116 SER A CA 1
ATOM 928 C C . SER A 1 116 ? -15.699 12.193 22.732 1.00 30.09 116 SER A C 1
ATOM 930 O O . SER A 1 116 ? -16.065 11.185 23.333 1.00 30.09 116 SER A O 1
ATOM 932 N N . GLU A 1 117 ? -14.586 12.199 21.991 1.00 31.39 117 GLU A N 1
ATOM 933 C CA . GLU A 1 117 ? -13.636 11.078 21.918 1.00 31.39 117 GLU A CA 1
ATOM 934 C C . GLU A 1 117 ? -12.734 11.023 23.172 1.00 31.39 117 GLU A C 1
ATOM 936 O O . GLU A 1 117 ? -11.663 11.639 23.215 1.00 31.39 117 GLU A O 1
ATOM 941 N N . GLU A 1 118 ? -13.113 10.236 24.184 1.00 30.23 118 GLU A N 1
ATOM 942 C CA . GLU A 1 118 ? -12.173 9.776 25.216 1.00 30.23 118 GLU A CA 1
ATOM 943 C C . GLU A 1 118 ? -11.401 8.538 24.734 1.00 30.23 118 GLU A C 1
ATOM 945 O O . GLU A 1 118 ? -11.895 7.416 24.626 1.00 30.23 118 GLU A O 1
ATOM 950 N N . LYS A 1 119 ? -10.129 8.770 24.416 1.00 34.47 119 LYS A N 1
ATOM 951 C CA . LYS A 1 119 ? -9.160 7.784 23.942 1.00 34.47 119 LYS A CA 1
ATOM 952 C C . LYS A 1 119 ? -8.628 6.937 25.108 1.00 34.47 119 LYS A C 1
ATOM 954 O O . LYS A 1 119 ? -7.700 7.350 25.799 1.00 34.47 119 LYS A O 1
ATOM 959 N N . LEU A 1 120 ? -9.139 5.718 25.274 1.00 28.03 120 LEU A N 1
ATOM 960 C CA . LEU A 1 120 ? -8.537 4.692 26.135 1.00 28.03 120 LEU A CA 1
ATOM 961 C C . LEU A 1 120 ? -7.365 4.003 25.412 1.00 28.03 120 LEU A C 1
ATOM 963 O O . LEU A 1 120 ? -7.537 3.130 24.560 1.00 28.03 120 LEU A O 1
ATOM 967 N N . GLU A 1 121 ? -6.139 4.413 25.744 1.00 30.42 121 GLU A N 1
ATOM 968 C CA . GLU A 1 121 ? -4.913 3.731 25.323 1.00 30.42 121 GLU A CA 1
ATOM 969 C C . GLU A 1 121 ? -4.749 2.413 26.100 1.00 30.42 121 GLU A C 1
ATOM 971 O O . GLU A 1 121 ? -4.360 2.394 27.265 1.00 30.42 121 GLU A O 1
ATOM 976 N N . LEU A 1 122 ? -5.028 1.282 25.445 1.00 29.38 122 LEU A N 1
ATOM 977 C CA . LEU A 1 122 ? -4.673 -0.038 25.967 1.00 29.38 122 LEU A CA 1
ATOM 978 C C . LEU A 1 122 ? -3.148 -0.223 25.918 1.00 29.38 122 LEU A C 1
ATOM 980 O O . LEU A 1 122 ? -2.563 -0.458 24.856 1.00 29.38 122 LEU A O 1
ATOM 984 N N . PHE A 1 123 ? -2.521 -0.141 27.090 1.00 28.72 123 PHE A N 1
ATOM 985 C CA . PHE A 1 123 ? -1.143 -0.545 27.346 1.00 28.72 123 PHE A CA 1
ATOM 986 C C . PHE A 1 123 ? -0.950 -2.028 26.991 1.00 28.72 123 PHE A C 1
ATOM 988 O O . PHE A 1 123 ? -1.347 -2.923 27.733 1.00 28.72 123 PHE A O 1
ATOM 995 N N . VAL A 1 124 ? -0.305 -2.300 25.856 1.00 30.66 124 VAL A N 1
ATOM 996 C CA . VAL A 1 124 ? 0.381 -3.575 25.622 1.00 30.66 124 VAL A CA 1
ATOM 997 C C . VAL A 1 124 ? 1.831 -3.351 26.019 1.00 30.66 124 VAL A C 1
ATOM 999 O O . VAL A 1 124 ? 2.520 -2.553 25.382 1.00 30.66 124 VAL A O 1
ATOM 1002 N N . ASN A 1 125 ? 2.275 -4.033 27.076 1.00 32.22 125 ASN A N 1
ATOM 1003 C CA . ASN A 1 125 ? 3.655 -4.018 27.556 1.00 32.22 125 ASN A CA 1
ATOM 1004 C C . ASN A 1 125 ? 4.622 -4.353 26.407 1.00 32.22 125 ASN A C 1
ATOM 1006 O O . ASN A 1 125 ? 4.830 -5.512 26.055 1.00 32.22 125 ASN A O 1
ATOM 1010 N N . LYS A 1 126 ? 5.208 -3.314 25.807 1.00 38.56 126 LYS A N 1
ATOM 1011 C CA . LYS A 1 126 ? 6.455 -3.404 25.054 1.00 38.56 126 LYS A CA 1
ATOM 1012 C C . LYS A 1 126 ? 7.576 -3.310 26.071 1.00 38.56 126 LYS A C 1
ATOM 1014 O O . LYS A 1 126 ? 8.000 -2.215 26.425 1.00 38.56 126 LYS A O 1
ATOM 1019 N N . GLU A 1 127 ? 8.055 -4.453 26.530 1.00 31.08 127 GLU A N 1
ATOM 1020 C CA . GLU A 1 127 ? 9.415 -4.506 27.044 1.00 31.08 127 GLU A CA 1
ATOM 1021 C C . GLU A 1 127 ? 10.351 -4.254 25.856 1.00 31.08 127 GLU A C 1
ATOM 1023 O O . GLU A 1 127 ? 10.501 -5.085 24.958 1.00 31.08 127 GLU A O 1
ATOM 1028 N N . GLU A 1 128 ? 10.901 -3.043 25.789 1.00 34.44 128 GLU A N 1
ATOM 1029 C CA . GLU A 1 128 ? 12.018 -2.726 24.907 1.00 34.44 128 GLU A CA 1
ATOM 1030 C C . GLU A 1 128 ? 13.312 -3.212 25.576 1.00 34.44 128 GLU A C 1
ATOM 1032 O O . GLU A 1 128 ? 13.655 -2.708 26.648 1.00 34.44 128 GLU A O 1
ATOM 1037 N N . PRO A 1 129 ? 14.081 -4.143 24.983 1.00 39.72 129 PRO A N 1
ATOM 1038 C CA . PRO A 1 129 ? 15.478 -4.267 25.352 1.00 39.72 129 PRO A CA 1
ATOM 1039 C C . PRO A 1 129 ? 16.249 -3.082 24.753 1.00 39.72 129 PRO A C 1
ATOM 1041 O O . PRO A 1 129 ? 16.186 -2.805 23.552 1.00 39.72 129 PRO A O 1
ATOM 1044 N N . ASN A 1 130 ? 16.960 -2.366 25.624 1.00 44.34 130 ASN A N 1
ATOM 1045 C CA . ASN A 1 130 ? 17.929 -1.331 25.277 1.00 44.34 130 ASN A CA 1
ATOM 1046 C C . ASN A 1 130 ? 19.071 -1.920 24.428 1.00 44.34 130 ASN A C 1
ATOM 1048 O O . ASN A 1 130 ? 20.066 -2.381 24.980 1.00 44.34 130 ASN A O 1
ATOM 1052 N N . ASP A 1 131 ? 18.978 -1.818 23.103 1.00 37.16 131 ASP A N 1
ATOM 1053 C CA . ASP A 1 131 ? 20.091 -2.114 22.191 1.00 37.16 131 ASP A CA 1
ATOM 1054 C C . ASP A 1 131 ? 20.747 -0.814 21.702 1.00 37.16 131 ASP A C 1
ATOM 1056 O O . ASP A 1 131 ? 20.632 -0.408 20.543 1.00 37.16 131 ASP A O 1
ATOM 1060 N N . ASN A 1 132 ? 21.499 -0.164 22.594 1.00 44.44 132 ASN A N 1
ATOM 1061 C CA . ASN A 1 132 ? 22.594 0.713 22.178 1.00 44.44 132 ASN A CA 1
ATOM 1062 C C . ASN A 1 132 ? 23.796 -0.161 21.798 1.00 44.44 132 ASN A C 1
ATOM 1064 O O . ASN A 1 132 ? 24.771 -0.255 22.538 1.00 44.44 132 ASN A O 1
ATOM 1068 N N . ILE A 1 133 ? 23.714 -0.809 20.637 1.00 38.59 133 ILE A N 1
ATOM 1069 C CA . ILE A 1 133 ? 24.844 -1.505 20.024 1.00 38.59 133 ILE A CA 1
ATOM 1070 C C . ILE A 1 133 ? 25.269 -0.687 18.803 1.00 38.59 133 ILE A C 1
ATOM 1072 O O . ILE A 1 133 ? 24.675 -0.753 17.725 1.00 38.59 133 ILE A O 1
ATOM 1076 N N . ILE A 1 134 ? 26.294 0.139 19.011 1.00 48.12 134 ILE A N 1
ATOM 1077 C CA . ILE A 1 134 ? 27.130 0.666 17.934 1.00 48.12 134 ILE A CA 1
ATOM 1078 C C . ILE A 1 134 ? 27.863 -0.547 17.372 1.00 48.12 134 ILE A C 1
ATOM 1080 O O . ILE A 1 134 ? 28.700 -1.100 18.078 1.00 48.12 134 ILE A O 1
ATOM 1084 N N . ASP A 1 135 ? 27.568 -0.966 16.139 1.00 36.62 135 ASP A N 1
ATOM 1085 C CA . ASP A 1 135 ? 28.435 -1.952 15.499 1.00 36.62 135 ASP A CA 1
ATOM 1086 C C . ASP A 1 135 ? 28.540 -1.816 13.979 1.00 36.62 135 ASP A C 1
ATOM 1088 O O . ASP A 1 135 ? 27.567 -1.892 13.219 1.00 36.62 135 ASP A O 1
ATOM 1092 N N . ASN A 1 136 ? 29.786 -1.597 13.569 1.00 47.03 136 ASN A N 1
ATOM 1093 C CA . ASN A 1 136 ? 30.288 -1.609 12.209 1.00 47.03 136 ASN A CA 1
ATOM 1094 C C . ASN A 1 136 ? 30.607 -3.061 11.846 1.00 47.03 136 ASN A C 1
ATOM 1096 O O . ASN A 1 136 ? 31.696 -3.523 12.159 1.00 47.03 136 ASN A O 1
ATOM 1100 N N . SER A 1 137 ? 29.705 -3.772 11.165 1.00 42.97 137 SER A N 1
ATOM 1101 C CA . SER A 1 137 ? 30.026 -5.021 10.448 1.00 42.97 137 SER A CA 1
ATOM 1102 C C . SER A 1 137 ? 28.915 -5.392 9.458 1.00 42.97 137 SER A C 1
ATOM 1104 O O . SER A 1 137 ? 27.728 -5.375 9.783 1.00 42.97 137 SER A O 1
ATOM 1106 N N . ASN A 1 138 ? 29.290 -5.698 8.211 1.00 54.06 138 ASN A N 1
ATOM 1107 C CA . ASN A 1 138 ? 28.373 -5.919 7.081 1.00 54.06 138 ASN A CA 1
ATOM 1108 C C . ASN A 1 138 ? 27.707 -7.315 7.062 1.00 54.06 138 ASN A C 1
ATOM 1110 O O . ASN A 1 138 ? 26.835 -7.541 6.219 1.00 54.06 138 ASN A O 1
ATOM 1114 N N . ASP A 1 139 ? 28.048 -8.206 7.998 1.00 49.72 139 ASP A N 1
ATOM 1115 C CA . ASP A 1 139 ? 27.659 -9.626 7.963 1.00 49.72 139 ASP A CA 1
ATOM 1116 C C . ASP A 1 139 ? 26.284 -9.934 8.597 1.00 49.72 139 ASP A C 1
ATOM 1118 O O . ASP A 1 139 ? 25.616 -10.893 8.216 1.00 49.72 139 ASP A O 1
ATOM 1122 N N . ASN A 1 140 ? 25.738 -9.041 9.431 1.00 53.06 140 ASN A N 1
ATOM 1123 C CA . ASN A 1 140 ? 24.451 -9.241 10.130 1.00 53.06 140 ASN A CA 1
ATOM 1124 C C . ASN A 1 140 ? 23.189 -8.875 9.312 1.00 53.06 140 ASN A C 1
ATOM 1126 O O . ASN A 1 140 ? 22.070 -8.809 9.835 1.00 53.06 140 ASN A O 1
ATOM 1130 N N . LYS A 1 141 ? 23.319 -8.600 8.006 1.00 55.31 141 LYS A N 1
ATOM 1131 C CA . LYS A 1 141 ? 22.171 -8.229 7.149 1.00 55.31 141 LYS A CA 1
ATOM 1132 C C . LYS A 1 141 ? 21.267 -9.413 6.809 1.00 55.31 141 LYS A C 1
ATOM 1134 O O . LYS A 1 141 ? 20.075 -9.201 6.573 1.00 55.31 141 LYS A O 1
ATOM 1139 N N . ASN A 1 142 ? 21.808 -10.627 6.751 1.00 55.91 142 ASN A N 1
ATOM 1140 C CA . ASN A 1 142 ? 21.042 -11.810 6.360 1.00 55.91 142 ASN A CA 1
ATOM 1141 C C . ASN A 1 142 ? 20.164 -12.317 7.512 1.00 55.91 142 ASN A C 1
ATOM 1143 O O . ASN A 1 142 ? 18.972 -12.536 7.308 1.0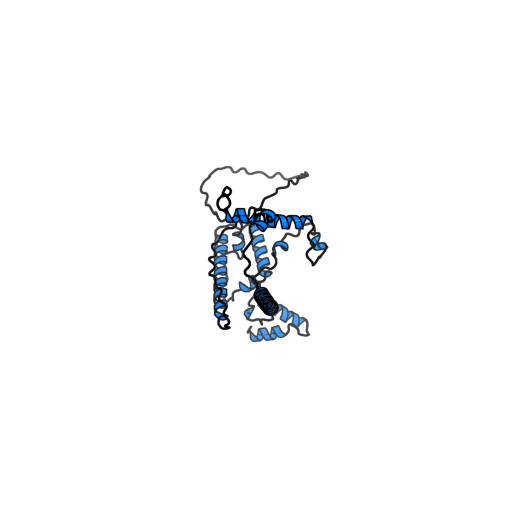0 55.91 142 ASN A O 1
ATOM 1147 N N . GLU A 1 143 ? 20.685 -12.352 8.737 1.00 56.50 143 GLU A N 1
ATOM 1148 C CA . GLU A 1 143 ? 19.924 -12.756 9.928 1.00 56.50 143 GLU A CA 1
ATOM 1149 C C . GLU A 1 143 ? 18.741 -11.821 10.214 1.00 56.50 143 GLU A C 1
ATOM 1151 O O . GLU A 1 143 ? 17.609 -12.271 10.408 1.00 56.50 143 GLU A O 1
ATOM 1156 N N . ARG A 1 144 ? 18.947 -10.500 10.109 1.00 58.72 144 ARG A N 1
ATOM 1157 C CA . ARG A 1 144 ? 17.865 -9.511 10.266 1.00 58.72 144 ARG A CA 1
ATOM 1158 C C . ARG A 1 144 ? 16.741 -9.697 9.239 1.00 58.72 144 ARG A C 1
ATOM 1160 O O . ARG A 1 144 ? 15.572 -9.520 9.579 1.00 58.72 144 ARG A O 1
ATOM 1167 N N . LYS A 1 145 ? 17.057 -10.075 7.993 1.00 60.16 145 LYS A N 1
ATOM 1168 C CA . LYS A 1 145 ? 16.040 -10.362 6.962 1.00 60.16 145 LYS A CA 1
ATOM 1169 C C . LYS A 1 145 ? 15.225 -11.610 7.303 1.00 60.16 145 LYS A C 1
ATOM 1171 O O . LYS A 1 145 ? 14.011 -11.594 7.113 1.00 60.16 145 LYS A O 1
ATOM 1176 N N . ILE A 1 146 ? 15.868 -12.646 7.844 1.00 60.50 146 ILE A N 1
ATOM 1177 C CA . ILE A 1 146 ? 15.213 -13.902 8.237 1.00 60.50 146 ILE A CA 1
ATOM 1178 C C . ILE A 1 146 ? 14.231 -13.660 9.393 1.00 60.50 146 ILE A C 1
ATOM 1180 O O . ILE A 1 146 ? 13.086 -14.106 9.328 1.00 60.50 146 ILE A O 1
ATOM 1184 N N . VAL A 1 147 ? 14.624 -12.887 10.413 1.00 62.41 147 VAL A N 1
ATOM 1185 C CA . VAL A 1 147 ? 13.739 -12.541 11.543 1.00 62.41 147 VAL A CA 1
ATOM 1186 C C . VAL A 1 147 ? 12.526 -11.725 11.079 1.00 62.41 147 VAL A C 1
ATOM 1188 O O . VAL A 1 147 ? 11.400 -11.978 11.508 1.00 62.41 147 VAL A O 1
ATOM 1191 N N . VAL A 1 148 ? 12.720 -10.769 10.164 1.00 62.00 148 VAL A N 1
ATOM 1192 C CA . VAL A 1 148 ? 11.617 -9.970 9.601 1.00 62.00 148 VAL A CA 1
ATOM 1193 C C . VAL A 1 148 ? 10.671 -10.825 8.753 1.00 62.00 148 VAL A C 1
ATOM 1195 O O . VAL A 1 148 ? 9.459 -10.622 8.819 1.00 62.00 148 VAL A O 1
ATOM 1198 N N . ALA A 1 149 ? 11.192 -11.788 7.988 1.00 61.75 149 ALA A N 1
ATOM 1199 C CA . ALA A 1 149 ? 10.373 -12.719 7.214 1.00 61.75 149 ALA A CA 1
ATOM 1200 C C . ALA A 1 149 ? 9.515 -13.614 8.125 1.00 61.75 149 ALA A C 1
ATOM 1202 O O . ALA A 1 149 ? 8.306 -13.687 7.914 1.00 61.75 149 ALA A O 1
ATOM 1203 N N . LYS A 1 150 ? 10.102 -14.187 9.188 1.00 61.03 150 LYS A N 1
ATOM 1204 C CA . LYS A 1 150 ? 9.378 -15.000 10.186 1.00 61.03 150 LYS A CA 1
ATOM 1205 C C . LYS A 1 150 ? 8.281 -14.216 10.914 1.00 61.03 150 LYS A C 1
ATOM 1207 O O . LYS A 1 150 ? 7.184 -14.714 11.122 1.00 61.03 150 LYS A O 1
ATOM 1212 N N . ARG A 1 151 ? 8.529 -12.949 11.264 1.00 68.06 151 ARG A N 1
ATOM 1213 C CA . ARG A 1 151 ? 7.485 -12.097 11.869 1.00 68.06 151 ARG A CA 1
ATOM 1214 C C . ARG A 1 151 ? 6.305 -11.864 10.919 1.00 68.06 151 ARG A C 1
ATOM 1216 O O . ARG A 1 151 ? 5.164 -11.841 11.365 1.00 68.06 151 ARG A O 1
ATOM 1223 N N . ARG A 1 152 ? 6.570 -11.710 9.617 1.00 68.56 152 ARG A N 1
ATOM 1224 C CA . ARG A 1 152 ? 5.533 -11.489 8.596 1.00 68.56 152 ARG A CA 1
ATOM 1225 C C . ARG A 1 152 ? 4.729 -12.746 8.271 1.00 68.56 152 ARG A C 1
ATOM 1227 O O . ARG A 1 152 ? 3.552 -12.609 7.966 1.00 68.56 152 ARG A O 1
ATOM 1234 N N . SER A 1 153 ? 5.336 -13.935 8.305 1.00 72.69 153 SER A N 1
ATOM 1235 C CA . SER A 1 153 ? 4.583 -15.189 8.161 1.00 72.69 153 SER A CA 1
ATOM 1236 C C . SER A 1 153 ? 3.623 -15.367 9.332 1.00 72.69 153 SER A C 1
ATOM 1238 O O . SER A 1 153 ? 2.431 -15.527 9.106 1.00 72.69 153 SER A O 1
ATOM 1240 N N . ASN A 1 154 ? 4.109 -15.166 10.561 1.00 79.25 154 ASN A N 1
ATOM 1241 C CA . ASN A 1 154 ? 3.280 -15.294 11.760 1.00 79.25 154 ASN A CA 1
ATOM 1242 C C . ASN A 1 154 ? 2.095 -14.313 11.749 1.00 79.25 154 ASN A C 1
ATOM 1244 O O . ASN A 1 154 ? 0.981 -14.688 12.090 1.00 79.25 154 ASN A O 1
ATOM 1248 N N . GLU A 1 155 ? 2.298 -13.065 11.308 1.00 80.69 155 GLU A N 1
ATOM 1249 C CA . GLU A 1 155 ? 1.203 -12.090 11.192 1.00 80.69 155 GLU A CA 1
ATOM 1250 C C . GLU A 1 155 ? 0.133 -12.520 10.175 1.00 80.69 155 GLU A C 1
ATOM 1252 O O . GLU A 1 155 ? -1.056 -12.289 10.396 1.00 80.69 155 GLU A O 1
ATOM 1257 N N . LYS A 1 156 ? 0.532 -13.149 9.064 1.00 81.25 156 LYS A N 1
ATOM 1258 C CA . LYS A 1 156 ? -0.417 -13.653 8.063 1.00 81.25 156 LYS A CA 1
ATOM 1259 C C . LYS A 1 156 ? -1.258 -14.790 8.622 1.00 81.25 156 LYS A C 1
ATOM 1261 O O . LYS A 1 156 ? -2.460 -14.799 8.391 1.00 81.25 156 LYS A O 1
ATOM 1266 N N . ASP A 1 157 ? -0.643 -15.718 9.342 1.00 85.62 157 ASP A N 1
ATOM 1267 C CA . ASP A 1 157 ? -1.354 -16.879 9.874 1.00 85.62 157 ASP A CA 1
ATOM 1268 C C . ASP A 1 157 ? -2.361 -16.458 10.954 1.00 85.62 157 ASP A C 1
ATOM 1270 O O . ASP A 1 157 ? -3.527 -16.837 10.873 1.00 85.62 157 ASP A O 1
ATOM 1274 N N . VAL A 1 158 ? -1.994 -15.508 11.824 1.00 87.62 158 VAL A N 1
ATOM 1275 C CA . VAL A 1 158 ? -2.933 -14.893 12.783 1.00 87.62 158 VAL A CA 1
ATOM 1276 C C . VAL A 1 158 ? -4.121 -14.222 12.079 1.00 87.62 158 VAL A C 1
ATOM 1278 O O . VAL A 1 158 ? -5.259 -14.350 12.525 1.00 87.62 158 VAL A O 1
ATOM 1281 N N . ARG A 1 159 ? -3.901 -13.511 10.963 1.00 86.88 159 ARG A N 1
ATOM 1282 C CA . ARG A 1 159 ? -5.002 -12.890 10.198 1.00 86.88 159 ARG A CA 1
ATOM 1283 C C . ARG A 1 159 ? -5.956 -13.926 9.607 1.00 86.88 159 ARG A C 1
ATOM 1285 O O . ARG A 1 159 ? -7.159 -13.690 9.613 1.00 86.88 159 ARG A O 1
ATOM 1292 N N . LYS A 1 160 ? -5.438 -15.058 9.123 1.00 88.62 160 LYS A N 1
ATOM 1293 C CA . LYS A 1 160 ? -6.268 -16.154 8.598 1.00 88.62 160 LYS A CA 1
ATOM 1294 C C . LYS A 1 160 ? -7.129 -16.768 9.694 1.00 88.62 160 LYS A C 1
ATOM 1296 O O . LYS A 1 160 ? -8.325 -16.928 9.492 1.00 88.62 160 LYS A O 1
ATOM 1301 N N . GLU A 1 161 ? -6.544 -17.041 10.858 1.00 89.62 161 GLU A N 1
ATOM 1302 C CA . GLU A 1 161 ? -7.280 -17.576 12.008 1.00 89.62 161 GLU A CA 1
ATOM 1303 C C . GLU A 1 161 ? -8.393 -16.624 12.463 1.00 89.62 161 GLU A C 1
ATOM 1305 O O . GLU A 1 161 ? -9.502 -17.058 12.768 1.00 89.62 161 GLU A O 1
ATOM 1310 N N . LEU A 1 162 ? -8.128 -15.313 12.475 1.00 90.56 162 LEU A N 1
ATOM 1311 C CA . LEU A 1 162 ? -9.142 -14.301 12.787 1.00 90.56 162 LEU A CA 1
ATOM 1312 C C . LEU A 1 162 ? -10.271 -14.287 11.751 1.00 90.56 162 LEU A C 1
ATOM 1314 O O . LEU A 1 162 ? -11.441 -14.277 12.127 1.00 90.56 162 LEU A O 1
ATOM 1318 N N . ALA A 1 163 ? -9.938 -14.318 10.459 1.00 91.19 163 ALA A N 1
ATOM 1319 C CA . ALA A 1 163 ? -10.933 -14.359 9.390 1.00 91.19 163 ALA A CA 1
ATOM 1320 C C . ALA A 1 163 ? -11.791 -15.635 9.451 1.00 91.19 163 ALA A C 1
ATOM 1322 O O . ALA A 1 163 ? -13.004 -15.569 9.248 1.00 91.19 163 ALA A O 1
ATOM 1323 N N . GLN A 1 164 ? -11.183 -16.778 9.783 1.00 92.25 164 GLN A N 1
ATOM 1324 C CA . GLN A 1 164 ? -11.883 -18.047 9.970 1.00 92.25 164 GLN A CA 1
ATOM 1325 C C . GLN A 1 164 ? -12.847 -17.989 11.153 1.00 92.25 164 GLN A C 1
ATOM 1327 O O . GLN A 1 164 ? -14.009 -18.346 10.998 1.00 92.25 164 GLN A O 1
ATOM 1332 N N . LYS A 1 165 ? -12.413 -17.457 12.301 1.00 90.81 165 LYS A N 1
ATOM 1333 C CA . LYS A 1 165 ? -13.297 -17.255 13.459 1.00 90.81 165 LYS A CA 1
ATOM 1334 C C . LYS A 1 165 ? -14.512 -16.399 13.100 1.00 90.81 165 LYS A C 1
ATOM 1336 O O . LYS A 1 165 ? -15.628 -16.772 13.429 1.00 90.81 165 LYS A O 1
ATOM 1341 N N . ILE A 1 166 ? -14.321 -15.291 12.385 1.00 91.44 166 ILE A N 1
ATOM 1342 C CA . ILE A 1 166 ? -15.431 -14.403 11.994 1.00 91.44 166 ILE A CA 1
ATOM 1343 C C . ILE A 1 166 ? -16.379 -15.106 11.029 1.00 91.44 166 ILE A C 1
ATOM 1345 O O . ILE A 1 166 ? -17.584 -15.058 11.230 1.00 91.44 166 ILE A O 1
ATOM 1349 N N . SER A 1 167 ? -15.835 -15.794 10.026 1.00 91.38 167 SER A N 1
ATOM 1350 C CA . SER A 1 167 ? -16.646 -16.494 9.023 1.00 91.38 167 SER A CA 1
ATOM 1351 C C . SER A 1 167 ? -17.469 -17.635 9.632 1.00 91.38 167 SER A C 1
ATOM 1353 O O . SER A 1 167 ? -18.550 -17.928 9.140 1.00 91.38 167 SER A O 1
ATOM 1355 N N . LEU A 1 168 ? -16.966 -18.276 10.695 1.00 90.88 168 LEU A N 1
ATOM 1356 C CA . LEU A 1 168 ? -17.669 -19.354 11.395 1.00 90.88 168 LEU A CA 1
ATOM 1357 C C . LEU A 1 168 ? -18.678 -18.846 12.434 1.00 90.88 168 LEU A C 1
ATOM 1359 O O . LEU A 1 168 ? -19.693 -19.499 12.652 1.00 90.88 168 LEU A O 1
ATOM 1363 N N . HIS A 1 169 ? -18.399 -17.723 13.103 1.00 89.81 169 HIS A N 1
ATOM 1364 C CA . HIS A 1 169 ? -19.216 -17.241 14.223 1.00 89.81 169 HIS A CA 1
ATOM 1365 C C . HIS A 1 169 ? -20.240 -16.162 13.845 1.00 89.81 169 HIS A C 1
ATOM 1367 O O . HIS A 1 169 ? -21.233 -16.019 14.554 1.00 89.81 169 HIS A O 1
ATOM 1373 N N . ARG A 1 170 ? -20.014 -15.385 12.776 1.00 88.25 170 ARG A N 1
ATOM 1374 C CA . ARG A 1 170 ? -20.844 -14.226 12.407 1.00 88.25 170 ARG A CA 1
ATOM 1375 C C . ARG A 1 170 ? -21.485 -14.415 11.036 1.00 88.25 170 ARG A C 1
ATOM 1377 O O . ARG A 1 170 ? -20.802 -14.710 10.059 1.00 88.25 170 ARG A O 1
ATOM 1384 N N . ILE A 1 171 ? -22.787 -14.145 10.958 1.00 91.75 171 ILE A N 1
ATOM 1385 C CA . ILE A 1 17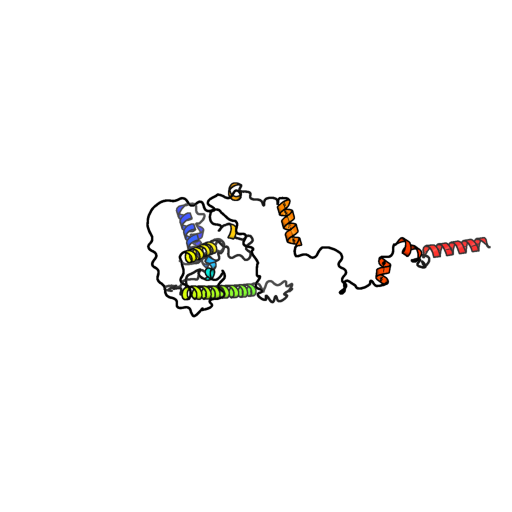1 ? -23.495 -13.985 9.685 1.00 91.75 171 ILE A CA 1
ATOM 1386 C C . ILE A 1 171 ? -23.132 -12.606 9.120 1.00 91.75 171 ILE A C 1
ATOM 1388 O O . ILE A 1 171 ? -23.322 -11.591 9.788 1.00 91.75 171 ILE A O 1
ATOM 1392 N N . LEU A 1 172 ? -22.556 -12.575 7.919 1.00 91.75 172 LEU A N 1
ATOM 1393 C CA . LEU A 1 172 ? -22.098 -11.343 7.273 1.00 91.75 172 LEU A CA 1
ATOM 1394 C C . LEU A 1 172 ? -23.252 -10.665 6.528 1.00 91.75 172 LEU A C 1
ATOM 1396 O O . LEU A 1 172 ? -23.921 -11.308 5.720 1.00 91.75 172 LEU A O 1
ATOM 1400 N N . THR A 1 173 ? -23.451 -9.371 6.779 1.00 94.50 173 THR A N 1
ATOM 1401 C CA . THR A 1 173 ? -24.429 -8.533 6.066 1.00 94.50 173 THR A CA 1
ATOM 1402 C C . THR A 1 173 ? -23.792 -7.812 4.874 1.00 94.50 173 THR A C 1
ATOM 1404 O O . THR A 1 173 ? -22.567 -7.770 4.728 1.00 94.50 173 THR A O 1
ATOM 1407 N N . ASP A 1 174 ? -24.606 -7.175 4.031 1.00 94.94 174 ASP A N 1
ATOM 1408 C CA . ASP A 1 174 ? -24.121 -6.405 2.875 1.00 94.94 174 ASP A CA 1
ATOM 1409 C C . ASP A 1 174 ? -23.172 -5.259 3.268 1.00 94.94 174 ASP A C 1
ATOM 1411 O O . ASP A 1 174 ? -22.226 -4.942 2.542 1.00 94.94 174 ASP A O 1
ATOM 1415 N N . GLU A 1 175 ? -23.371 -4.649 4.439 1.00 91.44 175 GLU A N 1
ATOM 1416 C CA . GLU A 1 175 ? -22.460 -3.628 4.966 1.00 91.44 175 GLU A CA 1
ATOM 1417 C C . GLU A 1 175 ? -21.081 -4.196 5.309 1.00 91.44 175 GLU A C 1
ATOM 1419 O O . GLU A 1 175 ? -20.055 -3.545 5.084 1.00 91.44 175 GLU A O 1
ATOM 1424 N N . ASP A 1 176 ? -21.046 -5.418 5.836 1.00 92.94 176 ASP A N 1
ATOM 1425 C CA . ASP A 1 176 ? -19.807 -6.110 6.160 1.00 92.94 176 ASP A CA 1
ATOM 1426 C C . ASP A 1 176 ? -19.025 -6.445 4.886 1.00 92.94 176 ASP A C 1
ATOM 1428 O O . ASP A 1 176 ? -17.811 -6.225 4.835 1.00 92.94 176 ASP A O 1
ATOM 1432 N N . PHE A 1 177 ? -19.711 -6.877 3.823 1.00 94.25 177 PHE A N 1
ATOM 1433 C CA . PHE A 1 177 ? -19.084 -7.093 2.517 1.00 94.25 177 PHE A CA 1
ATOM 1434 C C . PHE A 1 177 ? -18.536 -5.796 1.915 1.00 94.25 177 PHE A C 1
ATOM 1436 O O . PHE A 1 177 ? -17.387 -5.781 1.472 1.00 94.25 177 PHE A O 1
ATOM 1443 N N . LYS A 1 178 ? -19.266 -4.674 2.002 1.00 92.88 178 LYS A N 1
ATOM 1444 C CA . LYS A 1 178 ? -18.748 -3.358 1.576 1.00 92.88 178 LYS A CA 1
ATOM 1445 C C . LYS A 1 178 ? -17.466 -2.977 2.323 1.00 92.88 178 LYS A C 1
ATOM 1447 O O . LYS A 1 178 ? -16.506 -2.505 1.710 1.00 92.88 178 LYS A O 1
ATOM 1452 N N . LYS A 1 179 ? -17.411 -3.206 3.641 1.00 90.75 179 LYS A N 1
ATOM 1453 C CA . LYS A 1 179 ? -16.211 -2.949 4.462 1.00 90.75 179 LYS A CA 1
ATOM 1454 C C . LYS A 1 179 ? -15.044 -3.857 4.065 1.00 90.75 179 LYS A C 1
ATOM 1456 O O . LYS A 1 179 ? -13.908 -3.382 3.962 1.00 90.75 179 LYS A O 1
ATOM 1461 N N . ILE A 1 180 ? -15.311 -5.142 3.823 1.00 91.62 180 ILE A N 1
ATOM 1462 C CA . ILE A 1 180 ? -14.317 -6.115 3.347 1.00 91.62 180 ILE A CA 1
ATOM 1463 C C . ILE A 1 180 ? -13.759 -5.684 1.984 1.00 91.62 180 ILE A C 1
ATOM 1465 O O . ILE A 1 180 ? -12.538 -5.624 1.809 1.00 91.62 180 ILE A O 1
ATOM 1469 N N . ASP A 1 181 ? -14.625 -5.314 1.046 1.00 92.81 181 ASP A N 1
ATOM 1470 C CA . ASP A 1 181 ? -14.238 -4.885 -0.297 1.00 92.81 181 ASP A CA 1
ATOM 1471 C C . ASP A 1 181 ? -13.417 -3.598 -0.264 1.00 92.81 181 ASP A C 1
ATOM 1473 O O . ASP A 1 181 ? -12.338 -3.534 -0.863 1.00 92.81 181 ASP A O 1
ATOM 1477 N N . ALA A 1 182 ? -13.843 -2.603 0.518 1.00 89.88 182 ALA A N 1
ATOM 1478 C CA . ALA A 1 182 ? -13.084 -1.373 0.725 1.00 89.88 182 ALA A CA 1
ATOM 1479 C C . ALA A 1 182 ? -11.679 -1.659 1.286 1.00 89.88 182 ALA A C 1
ATOM 1481 O O . ALA A 1 182 ? -10.681 -1.074 0.845 1.00 89.88 182 ALA A O 1
ATOM 1482 N N . ALA A 1 183 ? -11.562 -2.597 2.229 1.00 89.44 183 ALA A N 1
ATOM 1483 C CA . ALA A 1 183 ? -10.275 -2.993 2.781 1.00 89.44 183 ALA A CA 1
ATOM 1484 C C . ALA A 1 183 ? -9.404 -3.756 1.771 1.00 89.44 183 ALA A C 1
ATOM 1486 O O . ALA A 1 183 ? -8.194 -3.515 1.706 1.00 89.44 183 ALA A O 1
ATOM 1487 N N . ASN A 1 184 ? -9.994 -4.625 0.951 1.00 89.62 184 ASN A N 1
ATOM 1488 C CA . ASN A 1 184 ? -9.293 -5.338 -0.114 1.00 89.62 184 ASN A CA 1
ATOM 1489 C C . ASN A 1 184 ? -8.779 -4.364 -1.188 1.00 89.62 184 ASN A C 1
ATOM 1491 O O . ASN A 1 184 ? -7.593 -4.394 -1.532 1.00 89.62 184 ASN A O 1
ATOM 1495 N N . ILE A 1 185 ? -9.603 -3.407 -1.624 1.00 89.62 185 ILE A N 1
ATOM 1496 C CA . ILE A 1 185 ? -9.189 -2.306 -2.510 1.00 89.62 185 ILE A CA 1
ATOM 1497 C C . ILE A 1 185 ? -8.027 -1.529 -1.877 1.00 89.62 185 ILE A C 1
ATOM 1499 O O . ILE A 1 185 ? -6.997 -1.288 -2.520 1.00 89.62 185 ILE A O 1
ATOM 1503 N N . ARG A 1 186 ? -8.126 -1.205 -0.581 1.00 85.94 186 ARG A N 1
ATOM 1504 C CA . ARG A 1 186 ? -7.048 -0.532 0.153 1.00 85.94 186 ARG A CA 1
ATOM 1505 C C . ARG A 1 186 ? -5.761 -1.359 0.158 1.00 85.94 186 ARG A C 1
ATOM 1507 O O . ARG A 1 186 ? -4.701 -0.770 -0.038 1.00 85.94 186 ARG A O 1
ATOM 1514 N N . LYS A 1 187 ? -5.805 -2.687 0.323 1.00 87.12 187 LYS A N 1
ATOM 1515 C CA . LYS A 1 187 ? -4.615 -3.567 0.250 1.00 87.12 187 LYS A CA 1
ATOM 1516 C C . LYS A 1 187 ? -3.947 -3.547 -1.129 1.00 87.12 187 LYS A C 1
ATOM 1518 O O . LYS A 1 187 ? -2.718 -3.605 -1.206 1.00 87.12 187 LYS A O 1
ATOM 1523 N N . HIS A 1 188 ? -4.725 -3.441 -2.208 1.00 84.94 188 HIS A N 1
ATOM 1524 C CA . HIS A 1 188 ? -4.192 -3.342 -3.571 1.00 84.94 188 HIS A CA 1
ATOM 1525 C C . HIS A 1 188 ? -3.512 -1.998 -3.856 1.00 84.94 188 HIS A C 1
ATOM 1527 O O . HIS A 1 188 ? -2.563 -1.952 -4.636 1.00 84.94 188 HIS A O 1
ATOM 1533 N N . ILE A 1 189 ? -3.950 -0.913 -3.212 1.00 83.81 189 ILE A N 1
ATOM 1534 C CA . ILE A 1 189 ? -3.379 0.433 -3.392 1.00 83.81 189 ILE A CA 1
ATOM 1535 C C . ILE A 1 189 ? -2.230 0.695 -2.404 1.00 83.81 189 ILE A C 1
ATOM 1537 O O . ILE A 1 189 ? -1.244 1.373 -2.728 1.00 83.81 189 ILE A O 1
ATOM 1541 N N . ARG A 1 190 ? -2.339 0.170 -1.178 1.00 80.31 190 ARG A N 1
ATOM 1542 C CA . ARG A 1 190 ? -1.394 0.430 -0.090 1.00 80.31 190 ARG A CA 1
ATOM 1543 C C . ARG A 1 190 ? -0.049 -0.227 -0.369 1.00 80.31 190 ARG A C 1
ATOM 1545 O O . ARG A 1 190 ? 0.065 -1.407 -0.691 1.00 80.31 190 ARG A O 1
ATOM 1552 N N . LYS A 1 191 ? 1.003 0.573 -0.206 1.00 77.00 191 LYS A N 1
ATOM 1553 C CA . LYS A 1 191 ? 2.394 0.131 -0.333 1.00 77.00 191 LYS A CA 1
ATOM 1554 C C . LYS A 1 191 ? 2.798 -0.629 0.924 1.00 77.00 191 LYS A C 1
ATOM 1556 O O . LYS A 1 191 ? 2.645 -0.095 2.019 1.00 77.00 191 LYS A O 1
ATOM 1561 N N . ALA A 1 192 ? 3.472 -1.760 0.754 1.00 68.31 192 ALA A N 1
ATOM 1562 C CA . ALA A 1 192 ? 3.979 -2.582 1.855 1.00 68.31 192 ALA A CA 1
ATOM 1563 C C . ALA A 1 192 ? 5.197 -1.986 2.602 1.00 68.31 192 ALA A C 1
ATOM 1565 O O . ALA A 1 192 ? 5.919 -2.675 3.331 1.00 68.31 192 ALA A O 1
ATOM 1566 N N . THR A 1 193 ? 5.503 -0.702 2.387 1.00 67.12 193 THR A N 1
ATOM 1567 C CA . THR A 1 193 ? 6.640 -0.021 3.014 1.00 67.12 193 THR A CA 1
ATOM 1568 C C . THR A 1 193 ? 6.311 0.393 4.442 1.00 67.12 193 THR A C 1
ATOM 1570 O O . THR A 1 193 ? 5.276 1.005 4.695 1.00 67.12 193 THR A O 1
ATOM 1573 N N . LYS A 1 194 ? 7.237 0.126 5.369 1.00 54.31 194 LYS A N 1
ATOM 1574 C CA . LYS A 1 194 ? 7.117 0.495 6.784 1.00 54.31 194 LYS A CA 1
ATOM 1575 C C . LYS A 1 194 ? 7.156 2.024 6.925 1.00 54.31 194 LYS A C 1
ATOM 1577 O O . LYS A 1 194 ? 8.183 2.636 6.647 1.00 54.31 194 LYS A O 1
ATOM 1582 N N . GLY A 1 195 ? 6.041 2.622 7.344 1.00 56.91 195 GLY A N 1
ATOM 1583 C CA . GLY A 1 195 ? 5.919 4.061 7.591 1.00 56.91 195 GLY A CA 1
ATOM 1584 C C . GLY A 1 195 ? 4.896 4.731 6.678 1.00 56.91 195 GLY A C 1
ATOM 1585 O O . GLY A 1 195 ? 5.222 5.224 5.597 1.00 56.91 195 GLY A O 1
ATOM 1586 N N . GLU A 1 196 ? 3.652 4.783 7.141 1.00 57.16 196 GLU A N 1
ATOM 1587 C CA . GLU A 1 196 ? 2.590 5.567 6.521 1.00 57.16 196 GLU A CA 1
ATOM 1588 C C . GLU A 1 196 ? 2.852 7.047 6.840 1.00 57.16 196 GLU A C 1
ATOM 1590 O O . GLU A 1 196 ? 2.517 7.5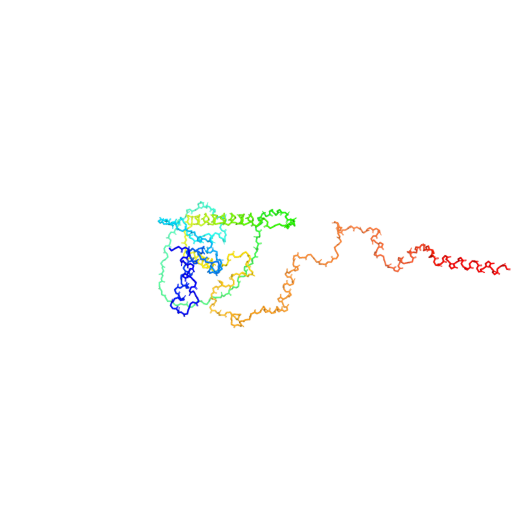41 7.909 1.00 57.16 196 GLU A O 1
ATOM 1595 N N . LYS A 1 197 ? 3.549 7.761 5.943 1.00 55.81 197 LYS A N 1
ATOM 1596 C CA . LYS A 1 197 ? 3.892 9.182 6.165 1.00 55.81 197 LYS A CA 1
ATOM 1597 C C . LYS A 1 197 ? 2.661 10.105 6.186 1.00 55.81 197 LYS A C 1
ATOM 1599 O O . LYS A 1 197 ? 2.793 11.261 6.574 1.00 55.81 197 LYS A O 1
ATOM 1604 N N . ARG A 1 198 ? 1.497 9.621 5.736 1.00 59.47 198 ARG A N 1
ATOM 1605 C CA . ARG A 1 198 ? 0.194 10.304 5.728 1.00 59.47 198 ARG A CA 1
ATOM 1606 C C . ARG A 1 198 ? -0.907 9.252 5.854 1.00 59.47 198 ARG A C 1
ATOM 1608 O O . ARG A 1 198 ? -0.870 8.297 5.081 1.00 59.47 198 ARG A O 1
ATOM 1615 N N . LYS A 1 199 ? -1.844 9.428 6.791 1.00 54.84 199 L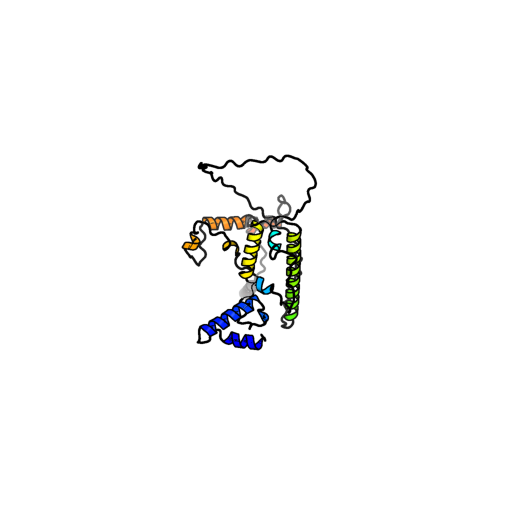YS A N 1
ATOM 1616 C CA . LYS A 1 199 ? -3.029 8.568 6.918 1.00 54.84 199 LYS A CA 1
ATOM 1617 C C . LYS A 1 199 ? -3.814 8.612 5.603 1.00 54.84 199 LYS A C 1
ATOM 1619 O O . LYS A 1 199 ? -4.176 9.693 5.154 1.00 54.84 199 LYS A O 1
ATOM 1624 N N . PHE A 1 200 ? -4.064 7.459 4.986 1.00 49.66 200 PHE A N 1
ATOM 1625 C CA . PHE A 1 200 ? -4.901 7.381 3.777 1.00 49.66 200 PHE A CA 1
ATOM 1626 C C . PHE A 1 200 ? -6.405 7.572 4.063 1.00 49.66 200 PHE A C 1
ATOM 1628 O O . PHE A 1 200 ? -7.195 7.663 3.133 1.00 49.66 200 PHE A O 1
ATOM 1635 N N . GLU A 1 201 ? -6.806 7.662 5.336 1.00 52.31 201 GLU A N 1
ATOM 1636 C CA . GLU A 1 201 ? -8.202 7.865 5.770 1.00 52.31 201 GLU A CA 1
ATOM 1637 C C . GLU A 1 201 ? -8.864 9.097 5.133 1.00 52.31 201 GLU A C 1
ATOM 1639 O O . GLU A 1 201 ? -10.069 9.110 4.927 1.00 52.31 201 GLU A O 1
ATOM 1644 N N . GLU A 1 202 ? -8.085 10.103 4.737 1.00 52.41 202 GLU A N 1
ATOM 1645 C CA . GLU A 1 202 ? -8.611 11.314 4.100 1.00 52.41 202 GLU A CA 1
ATOM 1646 C C . GLU A 1 202 ? -9.073 11.092 2.645 1.00 52.41 202 GLU A C 1
ATOM 1648 O O . GLU A 1 202 ? -9.901 11.850 2.152 1.00 52.41 202 GLU A O 1
ATOM 1653 N N . ALA A 1 203 ? -8.589 10.034 1.981 1.00 50.78 203 ALA A N 1
ATOM 1654 C CA . ALA A 1 203 ? -8.924 9.689 0.594 1.00 50.78 203 ALA A CA 1
ATOM 1655 C C . ALA A 1 203 ? -10.051 8.644 0.463 1.00 50.78 203 ALA A C 1
ATOM 1657 O O . ALA A 1 203 ? -10.499 8.381 -0.647 1.00 50.78 203 ALA A O 1
ATOM 1658 N N . LEU A 1 204 ? -10.476 8.038 1.578 1.00 47.88 204 LEU A N 1
ATOM 1659 C CA . LEU A 1 204 ? -11.620 7.115 1.658 1.00 47.88 204 LEU A CA 1
ATOM 1660 C C . LEU A 1 204 ? -12.844 7.764 2.310 1.00 47.88 204 LEU A C 1
ATOM 1662 O O . LEU A 1 204 ? -13.807 7.068 2.612 1.00 47.88 204 LEU A O 1
ATOM 1666 N N . LYS A 1 205 ? -12.817 9.079 2.562 1.00 57.00 205 LYS A N 1
ATOM 1667 C CA . LYS A 1 205 ? -14.064 9.785 2.850 1.00 57.00 205 LYS A CA 1
ATOM 1668 C C . LYS A 1 205 ? -14.936 9.648 1.609 1.00 57.00 205 LYS A C 1
ATOM 1670 O O . LYS A 1 205 ? -14.471 10.007 0.526 1.00 57.00 205 LYS A O 1
ATOM 1675 N N . GLU A 1 206 ? -16.142 9.115 1.803 1.00 58.25 206 GLU A N 1
ATOM 1676 C CA . GLU A 1 206 ? -17.233 9.126 0.826 1.00 58.25 206 GLU A CA 1
ATOM 1677 C C . GLU A 1 206 ? -17.192 10.443 0.038 1.00 58.25 206 GLU A C 1
ATOM 1679 O O . GLU A 1 206 ? -16.905 11.492 0.645 1.00 58.25 206 GLU A O 1
ATOM 1684 N N . PRO A 1 207 ? -17.396 10.418 -1.294 1.00 56.75 207 PRO A N 1
ATOM 1685 C CA . PRO A 1 207 ? -17.538 11.646 -2.052 1.00 56.75 207 PRO A CA 1
ATOM 1686 C C . PRO A 1 207 ? -18.683 12.418 -1.403 1.00 56.75 207 PRO A C 1
ATOM 1688 O O . PRO A 1 207 ? -19.844 12.046 -1.527 1.00 56.75 207 PRO A O 1
ATOM 1691 N N . ALA A 1 208 ? -18.341 13.449 -0.631 1.00 63.22 208 ALA A N 1
ATOM 1692 C CA . ALA A 1 208 ? -19.345 14.336 -0.087 1.00 63.22 208 ALA A CA 1
ATOM 1693 C C . ALA A 1 208 ? -20.120 14.870 -1.292 1.00 63.22 208 ALA A C 1
ATOM 1695 O O . ALA A 1 208 ? -19.496 15.263 -2.281 1.00 63.22 208 ALA A O 1
ATOM 1696 N N . GLU A 1 209 ? -21.451 14.851 -1.221 1.00 73.25 209 GLU A N 1
ATOM 1697 C CA . GLU A 1 209 ? -22.312 15.323 -2.313 1.00 73.25 209 GLU A CA 1
ATOM 1698 C C . GLU A 1 209 ? -21.887 16.719 -2.795 1.00 73.25 209 GLU A C 1
ATOM 1700 O O . GLU A 1 209 ? -21.964 17.036 -3.981 1.00 73.25 209 GLU A O 1
ATOM 1705 N N . LEU A 1 210 ? -21.336 17.526 -1.881 1.00 78.94 210 LEU A N 1
ATOM 1706 C CA . LEU A 1 210 ? -20.676 18.782 -2.190 1.00 78.94 210 LEU A CA 1
ATOM 1707 C C . LEU A 1 210 ? -19.152 18.625 -2.266 1.00 78.94 210 LEU A C 1
ATOM 1709 O O . LEU A 1 210 ? -18.479 18.193 -1.323 1.00 78.94 210 LEU A O 1
ATOM 1713 N N . VAL A 1 211 ? -18.596 19.096 -3.384 1.00 78.31 211 VAL A N 1
ATOM 1714 C CA . VAL A 1 211 ? -17.151 19.208 -3.598 1.00 78.31 211 VAL A CA 1
ATOM 1715 C C . VAL A 1 211 ? -16.547 20.108 -2.521 1.00 78.31 211 VAL A C 1
ATOM 1717 O O . VAL A 1 211 ? -16.941 21.264 -2.352 1.00 78.31 211 VAL A O 1
ATOM 1720 N N . LYS A 1 212 ? -15.551 19.598 -1.794 1.00 80.44 212 LYS A N 1
ATOM 1721 C CA . LYS A 1 212 ? -14.871 20.383 -0.764 1.00 80.44 212 LYS A CA 1
ATOM 1722 C C . LYS A 1 212 ? -14.104 21.522 -1.423 1.00 80.44 212 LYS A C 1
ATOM 1724 O O . LYS A 1 212 ? -13.376 21.322 -2.392 1.00 80.44 212 LYS A O 1
ATOM 1729 N N . ILE A 1 213 ? -14.169 22.705 -0.819 1.00 79.31 213 ILE A N 1
ATOM 1730 C CA . ILE A 1 213 ? -13.446 23.899 -1.285 1.00 79.31 213 ILE A CA 1
ATOM 1731 C C . ILE A 1 213 ? -11.939 23.611 -1.449 1.00 79.31 213 ILE A C 1
ATOM 1733 O O . ILE A 1 213 ? -11.316 24.068 -2.401 1.00 79.31 213 ILE A O 1
ATOM 1737 N N . GLY A 1 214 ? -11.353 22.783 -0.576 1.00 75.38 214 GLY A N 1
ATOM 1738 C CA . GLY A 1 214 ? -9.944 22.382 -0.676 1.00 75.38 214 GLY A CA 1
ATOM 1739 C C . GLY A 1 214 ? -9.589 21.570 -1.930 1.00 75.38 214 GLY A C 1
ATOM 1740 O O . GLY A 1 214 ? -8.468 21.704 -2.422 1.00 75.38 214 GLY A O 1
ATOM 1741 N N . ASP A 1 215 ? -10.531 20.787 -2.462 1.00 76.56 215 ASP A N 1
ATOM 1742 C CA . ASP A 1 215 ? -10.346 19.991 -3.683 1.00 76.56 215 ASP A CA 1
ATOM 1743 C C . ASP A 1 215 ? -10.440 20.879 -4.937 1.00 76.56 215 ASP A C 1
ATOM 1745 O O . ASP A 1 215 ? -9.729 20.651 -5.915 1.00 76.56 215 ASP A O 1
ATOM 1749 N N . ILE A 1 216 ? -11.248 21.947 -4.876 1.00 81.06 216 ILE A N 1
ATOM 1750 C CA . ILE A 1 216 ? -11.369 22.967 -5.933 1.00 81.06 216 ILE A CA 1
ATOM 1751 C C . ILE A 1 216 ? -10.131 23.870 -5.966 1.00 81.06 216 ILE A C 1
ATOM 1753 O O . ILE A 1 216 ? -9.573 24.139 -7.028 1.00 81.06 216 ILE A O 1
ATOM 1757 N N . GLU A 1 217 ? -9.678 24.347 -4.804 1.00 79.94 217 GLU A N 1
ATOM 1758 C CA . GLU A 1 217 ? -8.581 25.319 -4.715 1.00 79.94 217 GLU A CA 1
ATOM 1759 C C . GLU A 1 217 ? -7.204 24.724 -5.071 1.00 79.94 217 GLU A C 1
ATOM 1761 O O . GLU A 1 217 ? -6.251 25.471 -5.297 1.00 79.94 217 GLU A O 1
ATOM 1766 N N . ASN A 1 218 ? -7.081 23.391 -5.118 1.00 69.88 218 ASN A N 1
ATOM 1767 C CA . ASN A 1 218 ? -5.902 22.645 -5.572 1.00 69.88 218 ASN A CA 1
ATOM 1768 C C . ASN A 1 218 ? -4.564 23.168 -4.986 1.00 69.88 218 ASN A C 1
ATOM 1770 O O . ASN A 1 218 ? -3.531 23.258 -5.660 1.00 69.88 218 ASN A O 1
ATOM 1774 N N . VAL A 1 219 ? -4.574 23.568 -3.707 1.00 71.94 219 VAL A N 1
ATOM 1775 C CA . VAL A 1 219 ? -3.422 24.197 -3.045 1.00 71.94 219 VAL A CA 1
ATOM 1776 C C . VAL A 1 219 ? -2.424 23.128 -2.601 1.00 71.94 219 VAL A C 1
ATOM 1778 O O . VAL A 1 219 ? -2.565 22.491 -1.562 1.00 71.94 219 VAL A O 1
ATOM 1781 N N . TYR A 1 220 ? -1.335 22.980 -3.354 1.00 66.44 220 TYR A N 1
ATOM 1782 C CA . TYR A 1 220 ? -0.277 21.988 -3.095 1.00 66.44 220 TYR A CA 1
ATOM 1783 C C . TYR A 1 220 ? 0.554 22.222 -1.815 1.00 66.44 220 TYR A C 1
ATOM 1785 O O . TYR A 1 220 ? 1.407 21.402 -1.464 1.00 66.44 220 TYR A O 1
ATOM 1793 N N . LYS A 1 221 ? 0.361 23.349 -1.120 1.00 77.31 221 LYS A N 1
ATOM 1794 C CA . LYS A 1 221 ? 1.100 23.730 0.095 1.00 77.31 221 LYS A CA 1
ATOM 1795 C C . LYS A 1 221 ? 0.147 23.795 1.285 1.00 77.31 221 LYS A C 1
ATOM 1797 O O . LYS A 1 221 ? -0.994 24.214 1.146 1.00 77.31 221 LYS A O 1
ATOM 1802 N N . LYS A 1 222 ? 0.633 23.438 2.478 1.00 75.75 222 LYS A N 1
ATOM 1803 C CA . LYS A 1 222 ? -0.151 23.587 3.714 1.00 75.75 222 LYS A CA 1
ATOM 1804 C C . LYS A 1 222 ? -0.567 25.053 3.882 1.00 75.75 222 LYS A C 1
ATOM 1806 O O . LYS A 1 222 ? 0.301 25.930 3.832 1.00 75.75 222 LYS A O 1
ATOM 1811 N N . LYS A 1 223 ? -1.865 25.309 4.083 1.00 78.25 223 LYS A N 1
ATOM 1812 C CA . LYS A 1 223 ? -2.372 26.648 4.418 1.00 78.25 223 LYS A CA 1
ATOM 1813 C C . LYS A 1 223 ? -1.683 27.137 5.699 1.00 78.25 223 LYS A C 1
ATOM 1815 O O . LYS A 1 223 ? -1.379 26.343 6.593 1.00 78.25 223 LYS A O 1
ATOM 1820 N N . LYS A 1 224 ? -1.375 28.435 5.766 1.00 78.75 224 LYS A N 1
ATOM 1821 C CA . LYS A 1 224 ? -0.851 29.039 6.999 1.00 78.75 224 LYS A CA 1
ATOM 1822 C C . LYS A 1 224 ? -1.951 28.968 8.060 1.00 78.75 224 LYS A C 1
ATOM 1824 O O . LYS A 1 224 ? -3.101 29.237 7.746 1.00 78.75 224 LYS A O 1
ATOM 1829 N N . HIS A 1 225 ? -1.595 28.601 9.288 1.00 84.12 225 HIS A N 1
ATOM 1830 C CA . HIS A 1 225 ? -2.532 28.601 10.409 1.00 84.12 225 HIS A CA 1
ATOM 1831 C C . HIS A 1 225 ? -2.994 30.027 10.718 1.00 84.12 225 HIS A C 1
ATOM 1833 O O . HIS A 1 225 ? -2.153 30.917 10.892 1.00 84.12 225 HIS A O 1
ATOM 1839 N N . ASP A 1 226 ? -4.305 30.225 10.845 1.00 90.69 226 ASP A N 1
ATOM 1840 C CA . ASP A 1 226 ? -4.861 31.463 11.378 1.00 90.69 226 ASP A CA 1
ATOM 1841 C C . ASP A 1 226 ? -4.399 31.684 12.817 1.00 90.69 226 ASP A C 1
ATOM 1843 O O . ASP A 1 226 ? -4.030 30.752 13.540 1.00 90.69 226 ASP A O 1
ATOM 1847 N N . LYS A 1 227 ? -4.428 32.941 13.265 1.00 91.88 227 LYS A N 1
ATOM 1848 C CA . LYS A 1 227 ? -3.975 33.310 14.612 1.00 91.88 227 LYS A CA 1
ATOM 1849 C C . LYS A 1 227 ? -4.685 32.493 15.700 1.00 91.88 227 LYS A C 1
ATOM 1851 O O . LYS A 1 227 ? -4.018 32.092 16.650 1.00 91.88 227 LYS A O 1
ATOM 1856 N N . GLN A 1 228 ? -5.985 32.237 15.537 1.00 92.12 228 GLN A N 1
ATOM 1857 C CA . GLN A 1 228 ? -6.805 31.440 16.457 1.00 92.12 228 GLN A CA 1
ATOM 1858 C C . GLN A 1 228 ? -6.340 29.980 16.503 1.00 92.12 228 GLN A C 1
ATOM 1860 O O . GLN A 1 228 ? -5.872 29.535 17.549 1.00 92.12 228 GLN A O 1
ATOM 1865 N N . THR A 1 229 ? -6.285 29.300 15.353 1.00 89.12 229 THR A N 1
ATOM 1866 C CA . THR A 1 229 ? -5.806 27.905 15.259 1.00 89.12 229 THR A CA 1
ATOM 1867 C C . THR A 1 229 ? -4.384 27.723 15.811 1.00 89.12 229 THR A C 1
ATOM 1869 O O . THR A 1 229 ? -4.059 26.711 16.437 1.00 89.12 229 THR A O 1
ATOM 1872 N N . ARG A 1 230 ? -3.519 28.737 15.655 1.00 92.50 230 ARG A N 1
ATOM 1873 C CA . ARG A 1 230 ? -2.175 28.743 16.246 1.00 92.50 230 ARG A CA 1
ATOM 1874 C C . ARG A 1 230 ? -2.215 28.845 17.772 1.00 92.50 230 ARG A C 1
ATOM 1876 O O . ARG A 1 230 ? -1.442 28.160 18.435 1.00 92.50 230 ARG A O 1
ATOM 1883 N N . ILE A 1 231 ? -3.077 29.697 18.331 1.00 93.88 231 ILE A N 1
ATOM 1884 C CA . ILE A 1 231 ? -3.250 29.836 19.786 1.00 93.88 231 ILE A CA 1
ATOM 1885 C C . ILE A 1 231 ? -3.819 28.545 20.379 1.00 93.88 231 ILE A C 1
ATOM 1887 O O . ILE A 1 231 ? -3.320 28.089 21.403 1.00 93.88 231 ILE A O 1
ATOM 1891 N N . GLU A 1 232 ? -4.797 27.924 19.725 1.00 92.50 232 GLU A N 1
ATOM 1892 C CA . GLU A 1 232 ? -5.398 26.654 20.148 1.00 92.50 232 GLU A CA 1
ATOM 1893 C C . GLU A 1 232 ? -4.388 25.508 20.134 1.00 92.50 232 GLU A C 1
ATOM 1895 O O . GLU A 1 232 ? -4.282 24.774 21.113 1.00 92.50 232 GLU A O 1
ATOM 1900 N N . SER A 1 233 ? -3.573 25.399 19.080 1.00 90.75 233 SER A N 1
ATOM 1901 C CA . SER A 1 233 ? -2.485 24.417 19.018 1.00 90.75 233 SER A CA 1
ATOM 1902 C C . SER A 1 233 ? -1.472 24.610 20.153 1.00 90.75 233 SER A C 1
ATOM 1904 O O . SER A 1 233 ? -1.054 23.636 20.783 1.00 90.75 233 SER A O 1
ATOM 1906 N N . VAL A 1 234 ? -1.116 25.863 20.461 1.00 89.38 234 VAL A N 1
ATOM 1907 C CA . VAL A 1 234 ? -0.230 26.191 21.588 1.00 89.38 234 VAL A CA 1
ATOM 1908 C C . VAL A 1 234 ? -0.888 25.840 22.923 1.00 89.38 234 VAL A C 1
ATOM 1910 O O . VAL A 1 234 ? -0.235 25.233 23.766 1.00 89.38 234 VAL A O 1
ATOM 1913 N N . ARG A 1 235 ? -2.168 26.181 23.113 1.00 89.12 235 ARG A N 1
ATOM 1914 C CA . ARG A 1 235 ? -2.920 25.906 24.344 1.00 89.12 235 ARG A CA 1
ATOM 1915 C C . ARG A 1 235 ? -3.079 24.405 24.570 1.00 89.12 235 ARG A C 1
ATOM 1917 O O . ARG A 1 235 ? -2.790 23.941 25.664 1.00 89.12 235 ARG A O 1
ATOM 1924 N N . LYS A 1 236 ? -3.418 23.639 23.529 1.00 89.88 236 LYS A N 1
ATOM 1925 C CA . LYS A 1 236 ? -3.493 22.170 23.559 1.00 89.88 236 LYS A CA 1
ATOM 1926 C C . LYS A 1 236 ? -2.156 21.545 23.964 1.00 89.88 236 LYS A C 1
ATOM 1928 O O . LYS A 1 236 ? -2.134 20.648 24.792 1.00 89.88 236 LYS A O 1
ATOM 1933 N N . GLY A 1 237 ? -1.038 22.076 23.464 1.00 84.00 237 GLY A N 1
ATOM 1934 C CA . GLY A 1 237 ? 0.305 21.653 23.881 1.00 84.00 237 GLY A CA 1
ATOM 1935 C C . GLY A 1 237 ? 0.725 22.100 25.292 1.00 84.00 237 GLY A C 1
ATOM 1936 O O . GLY A 1 237 ? 1.763 21.656 25.780 1.00 84.00 237 GLY A O 1
ATOM 1937 N N . GLN A 1 238 ? -0.036 22.988 25.940 1.00 82.44 238 GLN A N 1
ATOM 1938 C CA . GLN A 1 238 ? 0.204 23.454 27.311 1.00 82.44 238 GLN A CA 1
ATOM 1939 C C . GLN A 1 238 ? -0.639 22.719 28.362 1.00 82.44 238 GLN A C 1
ATOM 1941 O O . GLN A 1 238 ? -0.256 22.767 29.527 1.00 82.44 238 GLN A O 1
ATOM 1946 N N . MET A 1 239 ? -1.738 22.053 27.982 1.00 79.00 239 MET A N 1
ATOM 1947 C CA . MET A 1 239 ? -2.675 21.422 28.928 1.00 79.00 239 MET A CA 1
ATOM 1948 C C . MET A 1 239 ? -2.006 20.358 29.813 1.00 79.00 239 MET A C 1
ATOM 1950 O O . MET A 1 239 ? -2.239 20.342 31.016 1.00 79.00 239 MET A O 1
ATOM 1954 N N . ASP A 1 240 ? -1.093 19.563 29.252 1.00 76.50 240 ASP A N 1
ATOM 1955 C CA . ASP A 1 240 ? -0.428 18.468 29.978 1.00 76.50 240 ASP A CA 1
ATOM 1956 C C . ASP A 1 240 ? 0.935 18.868 30.570 1.00 76.50 240 ASP A C 1
ATOM 1958 O O . ASP A 1 240 ? 1.673 18.035 31.100 1.00 76.50 240 ASP A O 1
ATOM 1962 N N . ARG A 1 241 ? 1.321 20.150 30.462 1.00 70.25 241 ARG A N 1
ATOM 1963 C CA . ARG A 1 241 ? 2.623 20.641 30.926 1.00 70.25 241 ARG A CA 1
ATOM 1964 C C . ARG A 1 241 ? 2.471 21.493 32.176 1.00 70.25 241 ARG A C 1
ATOM 1966 O O . ARG A 1 241 ? 1.837 22.543 32.170 1.00 70.25 241 ARG A O 1
ATOM 1973 N N . GLU A 1 242 ? 3.179 21.109 33.232 1.00 73.19 242 GLU A N 1
ATOM 1974 C CA . GLU A 1 242 ? 3.274 21.928 34.438 1.00 73.19 242 GLU A CA 1
ATOM 1975 C C . GLU A 1 242 ? 3.859 23.315 34.112 1.00 73.19 242 GLU A C 1
ATOM 1977 O O . GLU A 1 242 ? 4.836 23.442 33.362 1.00 73.19 242 GLU A O 1
ATOM 1982 N N . LYS A 1 243 ? 3.257 24.365 34.686 1.00 74.19 243 LYS A N 1
ATOM 1983 C CA . LYS A 1 243 ? 3.605 25.773 34.439 1.00 74.19 243 LYS A CA 1
ATOM 1984 C C . LYS A 1 243 ? 5.121 25.988 34.512 1.00 74.19 243 LYS A C 1
ATOM 1986 O O . LYS A 1 243 ? 5.746 25.745 35.543 1.00 74.19 243 LYS A O 1
ATOM 1991 N N . PHE A 1 244 ? 5.711 26.453 33.411 1.00 66.75 244 PHE A N 1
ATOM 1992 C CA . PHE A 1 244 ? 7.152 26.682 33.319 1.00 66.75 244 PHE A CA 1
ATOM 1993 C C . PHE A 1 244 ? 7.610 27.728 34.349 1.00 66.75 244 PHE A C 1
ATOM 1995 O O . PHE A 1 244 ? 7.040 28.816 34.435 1.00 66.75 244 PHE A O 1
ATOM 2002 N N . GLY A 1 245 ? 8.643 27.394 35.125 1.00 71.81 245 GLY A N 1
ATOM 2003 C CA . GLY A 1 245 ? 9.212 28.255 36.161 1.00 71.81 245 GLY A CA 1
ATOM 2004 C C . GLY A 1 245 ? 10.118 27.493 37.132 1.00 71.81 245 GLY A C 1
ATOM 2005 O O . GLY A 1 245 ? 10.237 26.270 37.064 1.00 71.81 245 GLY A O 1
ATOM 2006 N N . TYR A 1 246 ? 10.771 28.224 38.042 1.00 69.12 246 TYR A N 1
ATOM 2007 C CA . TYR A 1 246 ? 11.528 27.624 39.143 1.00 69.12 246 TYR A CA 1
ATOM 2008 C C . TYR A 1 246 ? 10.563 26.900 40.085 1.00 69.12 246 TYR A C 1
ATOM 2010 O O . TYR A 1 246 ? 9.743 27.539 40.745 1.00 69.12 246 TYR A O 1
ATOM 2018 N N . LYS A 1 247 ? 10.669 25.573 40.153 1.00 68.88 247 LYS A N 1
ATOM 2019 C CA . LYS A 1 247 ? 9.968 24.776 41.156 1.00 68.88 247 LYS A CA 1
ATOM 2020 C C . LYS A 1 247 ? 10.848 24.645 42.389 1.00 68.88 247 LYS A C 1
ATOM 2022 O O . LYS A 1 247 ? 11.998 24.219 42.287 1.00 68.88 247 LYS A O 1
ATOM 2027 N N . ASP A 1 248 ? 10.312 25.015 43.547 1.00 68.69 248 ASP A N 1
ATOM 2028 C CA . ASP A 1 248 ? 10.956 24.712 44.822 1.00 68.69 248 ASP A CA 1
ATOM 2029 C C . ASP A 1 248 ? 10.860 23.193 45.028 1.00 68.69 248 ASP A C 1
ATOM 2031 O O . ASP A 1 248 ? 9.777 22.663 45.254 1.00 68.69 248 ASP A O 1
ATOM 2035 N N . GLY A 1 249 ? 11.976 22.475 44.876 1.00 72.38 249 GLY A N 1
ATOM 2036 C CA . GLY A 1 249 ? 12.038 21.007 44.952 1.00 72.38 249 GLY A CA 1
ATOM 2037 C C . GLY A 1 249 ? 11.880 20.442 46.367 1.00 72.38 249 GLY A C 1
ATOM 2038 O O . GLY A 1 249 ? 12.371 19.352 46.652 1.00 72.38 249 GLY A O 1
ATOM 2039 N N . ARG A 1 250 ? 11.270 21.192 47.290 1.00 76.88 250 ARG A N 1
ATOM 2040 C CA . ARG A 1 250 ? 11.022 20.739 48.659 1.00 76.88 250 ARG A CA 1
ATOM 2041 C C . ARG A 1 250 ? 9.740 19.924 48.725 1.00 76.88 250 ARG A C 1
ATOM 2043 O O . ARG A 1 250 ? 8.701 20.351 48.239 1.00 76.88 250 ARG A O 1
ATOM 2050 N N . VAL A 1 251 ? 9.821 18.800 49.432 1.00 75.00 251 VAL A N 1
ATOM 2051 C CA . VAL A 1 251 ? 8.712 17.852 49.632 1.00 75.00 251 VAL A CA 1
ATOM 2052 C C . VAL A 1 251 ? 7.523 18.499 50.355 1.00 75.00 251 VAL A C 1
ATOM 2054 O O . VAL A 1 251 ? 6.376 18.237 50.017 1.00 75.00 251 VAL A O 1
ATOM 2057 N N . ASN A 1 252 ? 7.786 19.400 51.309 1.00 75.81 252 ASN A N 1
ATOM 2058 C CA . ASN A 1 252 ? 6.747 20.088 52.073 1.00 75.81 252 ASN A CA 1
ATOM 2059 C C . ASN A 1 252 ? 6.644 21.563 51.676 1.00 75.81 252 ASN A C 1
ATOM 2061 O O . ASN A 1 252 ? 7.565 22.345 51.926 1.00 75.81 252 ASN A O 1
ATOM 2065 N N . SER A 1 253 ? 5.474 21.961 51.171 1.00 78.56 253 SER A N 1
ATOM 2066 C CA . SER A 1 253 ? 5.157 23.348 50.791 1.00 78.56 253 SER A CA 1
ATOM 2067 C C . SER A 1 253 ? 5.379 24.361 51.933 1.00 78.56 253 SER A C 1
ATOM 2069 O O . SER A 1 253 ? 5.823 25.481 51.698 1.00 78.56 253 SER A O 1
ATOM 2071 N N . LYS A 1 254 ? 5.158 23.955 53.193 1.00 78.38 254 LYS A N 1
ATOM 2072 C CA . LYS A 1 254 ? 5.303 24.809 54.392 1.00 78.38 254 LYS A CA 1
ATOM 2073 C C . LYS A 1 254 ? 6.696 24.758 55.045 1.00 78.38 254 LYS A C 1
ATOM 2075 O O . LYS A 1 254 ? 6.871 25.222 56.169 1.00 78.38 254 LYS A O 1
ATOM 2080 N N . CYS A 1 255 ? 7.698 24.174 54.389 1.00 81.50 255 CYS A N 1
ATOM 2081 C CA . CYS A 1 255 ? 9.040 24.050 54.959 1.00 81.50 255 CYS A CA 1
ATOM 2082 C C . CYS A 1 255 ? 9.781 25.402 54.986 1.00 81.50 255 CYS A C 1
ATOM 2084 O O . CYS A 1 255 ? 9.870 26.105 53.976 1.00 81.50 255 CYS A O 1
ATOM 2086 N N . SER A 1 256 ? 10.365 25.755 56.137 1.00 80.56 256 SER A N 1
ATOM 2087 C CA . SER A 1 256 ? 11.179 26.969 56.266 1.00 80.56 256 SER A CA 1
ATOM 2088 C C . SER A 1 256 ? 12.491 26.879 55.465 1.00 80.56 256 SER A C 1
ATOM 2090 O O . SER A 1 256 ? 13.080 25.811 55.316 1.00 80.56 256 SER A O 1
ATOM 2092 N N . ARG A 1 257 ? 12.986 28.018 54.959 1.00 79.38 257 ARG A N 1
ATOM 2093 C CA . ARG A 1 257 ? 14.254 28.071 54.206 1.00 79.38 257 ARG A CA 1
ATOM 2094 C C . ARG A 1 257 ? 15.462 27.990 55.143 1.00 79.38 257 ARG A C 1
ATOM 2096 O O . ARG A 1 257 ? 15.475 28.634 56.196 1.00 79.38 257 ARG A O 1
ATOM 2103 N N . THR A 1 258 ? 16.519 27.299 54.717 1.00 82.25 258 THR A N 1
ATOM 2104 C CA . THR A 1 258 ? 17.787 27.232 55.463 1.00 82.25 258 THR A CA 1
ATOM 2105 C C . THR A 1 258 ? 18.443 28.614 55.594 1.00 82.25 258 THR A C 1
ATOM 2107 O O . THR A 1 258 ? 18.283 29.484 54.734 1.00 82.25 258 THR A O 1
ATOM 2110 N N . ASN A 1 259 ? 19.251 28.834 56.639 1.00 81.00 259 ASN A N 1
ATOM 2111 C CA . ASN A 1 259 ? 19.982 30.100 56.817 1.00 81.00 259 ASN A CA 1
ATOM 2112 C C . ASN A 1 259 ? 20.921 30.415 55.635 1.00 81.00 259 ASN A C 1
ATOM 2114 O O . ASN A 1 259 ? 21.117 31.583 55.293 1.00 81.00 259 ASN A O 1
ATOM 2118 N N . LYS A 1 260 ? 21.454 29.379 54.971 1.00 77.38 260 LYS A N 1
ATOM 2119 C CA . LYS A 1 260 ? 22.289 29.498 53.765 1.00 77.38 260 LYS A CA 1
ATOM 2120 C C . LYS A 1 260 ? 21.503 30.063 52.581 1.00 77.38 260 LYS A C 1
ATOM 2122 O O . LYS A 1 260 ? 22.034 30.887 51.843 1.00 77.38 260 LYS A O 1
ATOM 2127 N N . GLU A 1 261 ? 20.247 29.664 52.417 1.00 77.75 261 GLU A N 1
ATOM 2128 C CA . GLU A 1 261 ? 19.365 30.187 51.373 1.00 77.75 261 GLU A CA 1
ATOM 2129 C C . GLU A 1 261 ? 18.800 31.557 51.719 1.00 77.75 261 GLU A C 1
ATOM 2131 O O . GLU A 1 261 ? 18.846 32.451 50.878 1.00 77.75 261 GLU A O 1
ATOM 2136 N N . LYS A 1 262 ? 18.378 31.761 52.975 1.00 78.12 262 LYS A N 1
ATOM 2137 C CA . LYS A 1 262 ? 17.980 33.083 53.479 1.00 78.12 262 LYS A CA 1
ATOM 2138 C C . LYS A 1 262 ? 19.086 34.113 53.253 1.00 78.12 262 LYS A C 1
ATOM 2140 O O . LYS A 1 262 ? 18.784 35.266 52.980 1.00 78.12 262 LYS A O 1
ATOM 2145 N N . ARG A 1 263 ? 20.364 33.711 53.330 1.00 71.31 263 ARG A N 1
ATOM 2146 C CA . ARG A 1 263 ? 21.518 34.576 53.033 1.00 71.31 263 ARG A CA 1
ATOM 2147 C C . ARG A 1 263 ? 21.592 34.991 51.563 1.00 71.31 263 ARG A C 1
ATOM 2149 O O . ARG A 1 263 ? 21.988 36.119 51.310 1.00 71.31 263 ARG A O 1
ATOM 2156 N N . LYS A 1 264 ? 21.203 34.127 50.620 1.00 72.88 264 LYS A N 1
ATOM 2157 C CA . LYS A 1 264 ? 21.198 34.445 49.179 1.00 72.88 264 LYS A CA 1
ATOM 2158 C C . LYS A 1 264 ? 20.097 35.437 48.806 1.00 72.88 264 LYS A C 1
ATOM 2160 O O . LYS A 1 264 ? 20.270 36.206 47.874 1.00 72.88 264 LYS A O 1
ATOM 2165 N N . THR A 1 265 ? 18.991 35.429 49.545 1.00 72.12 265 THR A N 1
ATOM 2166 C CA . THR A 1 265 ? 17.861 36.349 49.352 1.00 72.12 265 THR A CA 1
ATOM 2167 C C . THR A 1 265 ? 17.976 37.646 50.159 1.00 72.12 265 THR A C 1
ATOM 2169 O O . THR A 1 265 ? 17.061 38.460 50.107 1.00 72.12 265 THR A O 1
ATOM 2172 N N . LYS A 1 266 ? 19.056 37.868 50.931 1.00 72.69 266 LYS A N 1
ATOM 2173 C CA . LYS A 1 266 ? 19.270 39.171 51.589 1.00 72.69 266 LYS A CA 1
ATOM 2174 C C . LYS A 1 266 ? 19.652 40.211 50.537 1.00 72.69 266 LYS A C 1
ATOM 2176 O O . LYS A 1 266 ? 20.463 39.924 49.660 1.00 72.69 266 LYS A O 1
ATOM 2181 N N . ASN A 1 267 ? 19.124 41.429 50.669 1.00 78.31 267 ASN A N 1
ATOM 2182 C CA . ASN A 1 267 ? 19.472 42.538 49.780 1.00 78.31 267 ASN A CA 1
ATOM 2183 C C . ASN A 1 267 ? 20.994 42.714 49.693 1.00 78.31 267 ASN A C 1
ATOM 2185 O O . ASN A 1 267 ? 21.679 42.832 50.711 1.00 78.31 267 ASN A O 1
ATOM 2189 N N . PHE A 1 268 ? 21.510 42.775 48.466 1.00 75.25 268 PHE A N 1
ATOM 2190 C CA . PHE A 1 268 ? 22.942 42.846 48.167 1.00 75.25 268 PHE A CA 1
ATOM 2191 C C . PHE A 1 268 ? 23.657 43.995 48.901 1.00 75.25 268 PHE A C 1
ATOM 2193 O O . PHE A 1 268 ? 24.761 43.812 49.412 1.00 75.25 268 PHE A O 1
ATOM 2200 N N . GLN A 1 269 ? 22.995 45.150 49.051 1.00 73.94 269 GLN A N 1
ATOM 2201 C CA . GLN A 1 269 ? 23.512 46.306 49.800 1.00 73.94 269 GLN A CA 1
ATOM 2202 C C . GLN A 1 269 ? 23.846 45.972 51.266 1.00 73.94 269 GLN A C 1
ATOM 2204 O O . GLN A 1 269 ? 24.834 46.472 51.800 1.00 73.94 269 GLN A O 1
ATOM 2209 N N . MET A 1 270 ? 23.085 45.069 51.893 1.00 73.31 270 MET A N 1
ATOM 2210 C CA . MET A 1 270 ? 23.308 44.634 53.277 1.00 73.31 270 MET A CA 1
ATOM 2211 C C . MET A 1 270 ? 24.415 43.577 53.405 1.00 73.31 270 MET A C 1
ATOM 2213 O O . MET A 1 270 ? 25.035 43.463 54.463 1.00 73.31 270 MET A O 1
ATOM 2217 N N . ILE A 1 271 ? 24.670 42.792 52.351 1.00 70.75 271 ILE A N 1
ATOM 2218 C CA . ILE A 1 271 ? 25.722 41.761 52.332 1.00 70.75 271 ILE A CA 1
ATOM 2219 C C . ILE A 1 271 ? 27.087 42.384 52.022 1.00 70.75 271 ILE A C 1
ATOM 2221 O O . ILE A 1 271 ? 28.059 42.084 52.714 1.00 70.75 271 ILE A O 1
ATOM 2225 N N . ARG A 1 272 ? 27.153 43.300 51.046 1.00 74.25 272 ARG A N 1
ATOM 2226 C CA . ARG A 1 272 ? 28.403 43.878 50.520 1.00 74.25 272 ARG A CA 1
ATOM 2227 C C . ARG A 1 272 ? 29.322 44.456 51.602 1.00 74.25 272 ARG A C 1
ATOM 2229 O O . ARG A 1 272 ? 30.538 44.343 51.504 1.00 74.25 272 ARG A O 1
ATOM 2236 N N . LEU A 1 273 ? 28.755 45.070 52.640 1.00 70.25 273 LEU A N 1
ATOM 2237 C CA . LEU A 1 273 ? 29.525 45.667 53.738 1.00 70.25 273 LEU A CA 1
ATOM 2238 C C . LEU A 1 273 ? 30.105 44.623 54.705 1.00 70.25 273 LEU A C 1
ATOM 2240 O O . LEU A 1 273 ? 31.139 44.869 55.323 1.00 70.25 273 LEU A O 1
ATOM 2244 N N . LYS A 1 274 ? 29.451 43.461 54.827 1.00 69.56 274 LYS A N 1
ATOM 2245 C CA . LYS A 1 274 ? 29.850 42.364 55.724 1.00 69.56 274 LYS A CA 1
ATOM 2246 C C . LYS A 1 274 ? 30.749 41.338 55.034 1.00 69.56 274 LYS A C 1
ATOM 2248 O O . LYS A 1 274 ? 31.482 40.620 55.704 1.00 69.56 274 LYS A O 1
ATOM 2253 N N . GLU A 1 275 ? 30.743 41.304 53.707 1.00 66.88 275 GLU A N 1
ATOM 2254 C CA . GLU A 1 275 ? 31.561 40.417 52.875 1.00 66.88 275 GLU A CA 1
ATOM 2255 C C . GLU A 1 275 ? 32.948 41.026 52.578 1.00 66.88 275 GLU A C 1
ATOM 2257 O O . GLU A 1 275 ? 33.441 41.030 51.453 1.00 66.88 275 GLU A O 1
ATOM 2262 N N . ARG A 1 276 ? 33.604 41.589 53.603 1.00 64.31 276 ARG A N 1
ATOM 2263 C CA . ARG A 1 276 ? 34.996 42.052 53.500 1.00 64.31 276 ARG A CA 1
ATOM 2264 C C . ARG A 1 276 ? 35.941 40.879 53.755 1.00 64.31 276 ARG A C 1
ATOM 2266 O O . ARG A 1 276 ? 36.317 40.606 54.893 1.00 64.31 276 ARG A O 1
ATOM 2273 N N . HIS A 1 277 ? 36.346 40.179 52.701 1.00 68.38 277 HIS A N 1
ATOM 2274 C CA . HIS A 1 277 ? 37.452 39.225 52.794 1.00 68.38 277 HIS A CA 1
ATOM 2275 C C . HIS A 1 277 ? 38.781 39.969 53.012 1.00 68.38 277 HIS A C 1
ATOM 2277 O O . HIS A 1 277 ? 39.033 40.995 52.383 1.00 68.38 277 HIS A O 1
ATOM 2283 N N . LYS A 1 278 ? 39.659 39.449 53.884 1.00 62.72 278 LYS A N 1
ATOM 2284 C CA . LYS A 1 278 ? 41.048 39.929 54.001 1.00 62.72 278 LYS A CA 1
ATOM 2285 C C . LYS A 1 278 ? 41.785 39.598 52.697 1.00 62.72 278 LYS A C 1
ATOM 2287 O O . LYS A 1 278 ? 42.275 38.482 52.530 1.00 62.72 278 LYS A O 1
ATOM 2292 N N . THR A 1 279 ? 41.847 40.537 51.757 1.00 68.06 279 THR A N 1
ATOM 2293 C CA . THR A 1 279 ? 42.617 40.377 50.518 1.00 68.06 279 THR A CA 1
ATOM 2294 C C . THR A 1 279 ? 44.105 40.311 50.855 1.00 68.06 279 THR A C 1
ATOM 2296 O O . THR A 1 279 ? 44.680 41.263 51.386 1.00 68.06 279 THR A O 1
ATOM 2299 N N . LYS A 1 280 ? 44.748 39.172 50.575 1.00 76.50 280 LYS A N 1
ATOM 2300 C CA . LYS A 1 280 ? 46.211 39.053 50.647 1.00 76.50 280 LYS A CA 1
ATOM 2301 C C . LYS A 1 280 ? 46.813 39.971 49.569 1.00 76.50 280 LYS A C 1
ATOM 2303 O O . LYS A 1 280 ? 46.359 39.917 48.431 1.00 76.50 280 LYS A O 1
ATOM 2308 N N . LYS A 1 281 ? 47.811 40.798 49.919 1.00 79.31 281 LYS A N 1
ATOM 2309 C CA . LYS A 1 281 ? 48.470 41.730 48.976 1.00 79.31 281 LYS A CA 1
ATOM 2310 C C . LYS A 1 281 ? 48.959 40.998 47.723 1.00 79.31 281 LYS A C 1
ATOM 2312 O O . LYS A 1 281 ? 49.577 39.932 47.851 1.00 79.31 281 LYS A O 1
ATOM 2317 N N . SER A 1 282 ? 48.717 41.579 46.546 1.00 83.12 282 SER A N 1
ATOM 2318 C CA . SER A 1 282 ? 49.173 41.021 45.266 1.00 83.12 282 SER A CA 1
ATOM 2319 C C . SER A 1 282 ? 50.706 40.982 45.187 1.00 83.12 282 SER A C 1
ATOM 2321 O O . SER A 1 282 ? 51.403 41.703 45.904 1.00 83.12 282 SER A O 1
ATOM 2323 N N . PHE A 1 283 ? 51.274 40.135 44.321 1.00 86.44 283 PHE A N 1
ATOM 2324 C CA . PHE A 1 283 ? 52.734 40.059 44.161 1.00 86.44 283 PHE A CA 1
ATOM 2325 C C . PHE A 1 283 ? 53.336 41.409 43.732 1.00 86.44 283 PHE A C 1
ATOM 2327 O O . PHE A 1 283 ? 54.360 41.824 44.270 1.00 86.44 283 PHE A O 1
ATOM 2334 N N . LYS A 1 284 ? 52.642 42.147 42.853 1.00 91.00 284 LYS A N 1
ATOM 2335 C CA . LYS A 1 284 ? 53.025 43.504 42.438 1.00 91.00 284 LYS A CA 1
ATOM 2336 C C . LYS A 1 284 ? 53.009 44.484 43.613 1.00 91.00 284 LYS A C 1
ATOM 2338 O O . LYS A 1 284 ? 53.962 45.234 43.785 1.00 91.00 284 LYS A O 1
ATOM 2343 N N . GLU A 1 285 ? 51.988 44.444 44.471 1.00 90.62 285 GLU A N 1
ATOM 2344 C CA . GLU A 1 285 ? 51.949 45.270 45.689 1.00 90.62 285 GLU A CA 1
ATOM 2345 C C . GLU A 1 285 ? 53.072 44.925 46.665 1.00 90.62 285 GLU A C 1
ATOM 2347 O O . GLU A 1 285 ? 53.645 45.825 47.275 1.00 90.62 285 GLU A O 1
ATOM 2352 N N . LYS A 1 286 ? 53.423 43.641 46.804 1.00 91.50 286 LYS A N 1
ATOM 2353 C CA . LYS A 1 286 ? 54.578 43.220 47.611 1.00 91.50 286 LYS A CA 1
ATOM 2354 C C . LYS A 1 286 ? 55.885 43.754 47.025 1.00 91.50 286 LYS A C 1
ATOM 2356 O O . LYS A 1 286 ? 56.705 44.273 47.776 1.00 91.50 286 LYS A O 1
ATOM 2361 N N . GLN A 1 287 ? 56.059 43.691 45.703 1.00 93.25 287 GLN A N 1
ATOM 2362 C CA . GLN A 1 287 ? 57.224 44.261 45.021 1.00 93.25 287 GLN A CA 1
ATOM 2363 C C . GLN A 1 287 ? 57.309 45.782 45.181 1.00 93.25 287 GLN A C 1
ATOM 2365 O O . GLN A 1 287 ? 58.389 46.302 45.451 1.00 93.25 287 GLN A O 1
ATOM 2370 N N . VAL A 1 288 ? 56.192 46.502 45.036 1.00 94.00 288 VAL A N 1
ATOM 2371 C CA . VAL A 1 288 ? 56.141 47.958 45.241 1.00 94.00 288 VAL A CA 1
ATOM 2372 C C . VAL A 1 288 ? 56.431 48.303 46.699 1.00 94.00 288 VAL A C 1
ATOM 2374 O O . VAL A 1 288 ? 57.235 49.190 46.959 1.00 94.00 288 VAL A O 1
ATOM 2377 N N . ALA A 1 289 ? 55.852 47.574 47.656 1.00 93.94 289 ALA A N 1
ATOM 2378 C CA . ALA A 1 289 ? 56.129 47.772 49.075 1.00 93.94 289 ALA A CA 1
ATOM 2379 C C . ALA A 1 289 ? 57.614 47.547 49.402 1.00 93.94 289 ALA A C 1
ATOM 2381 O O . ALA A 1 289 ? 58.203 48.354 50.117 1.00 93.94 289 ALA A O 1
ATOM 2382 N N . LEU A 1 290 ? 58.232 46.507 48.831 1.00 94.88 290 LEU A N 1
ATOM 2383 C CA . LEU A 1 290 ? 59.662 46.243 48.978 1.00 94.88 290 LEU A CA 1
ATOM 2384 C C . LEU A 1 290 ? 60.512 47.348 48.332 1.00 94.88 290 LEU A C 1
ATOM 2386 O O . LEU A 1 290 ? 61.438 47.846 48.964 1.00 94.88 290 LEU A O 1
ATOM 2390 N N . ARG A 1 291 ? 60.178 47.785 47.109 1.00 94.50 291 ARG A N 1
ATOM 2391 C CA . ARG A 1 291 ? 60.859 48.911 46.444 1.00 94.50 291 ARG A CA 1
ATOM 2392 C C . ARG A 1 291 ? 60.779 50.184 47.278 1.00 94.50 291 ARG A C 1
ATOM 2394 O O . ARG A 1 291 ? 61.806 50.805 47.526 1.00 94.50 291 ARG A O 1
ATOM 2401 N N . ASN A 1 292 ? 59.589 50.543 47.751 1.00 95.56 292 ASN A N 1
ATOM 2402 C CA . ASN A 1 292 ? 59.381 51.727 48.580 1.00 95.56 292 ASN A CA 1
ATOM 2403 C C . ASN A 1 292 ? 60.159 51.629 49.897 1.00 95.56 292 ASN A C 1
ATOM 2405 O O . ASN A 1 292 ? 60.743 52.618 50.335 1.00 95.56 292 ASN A O 1
ATOM 2409 N N . TYR A 1 293 ? 60.214 50.440 50.504 1.00 93.88 293 TYR A N 1
ATOM 2410 C CA . TYR A 1 293 ? 61.014 50.187 51.699 1.00 93.88 293 TYR A CA 1
ATOM 2411 C C . TYR A 1 293 ? 62.513 50.404 51.447 1.00 93.88 293 TYR A C 1
ATOM 2413 O O . TYR A 1 293 ? 63.156 51.129 52.203 1.00 93.88 293 TYR A O 1
ATOM 2421 N N . LEU A 1 294 ? 63.058 49.858 50.354 1.00 94.56 294 LEU A N 1
ATOM 2422 C CA . LEU A 1 294 ? 64.464 50.041 49.978 1.00 94.56 294 LEU A CA 1
ATOM 2423 C C . LEU A 1 294 ? 64.794 51.502 49.643 1.00 94.56 294 LEU A C 1
ATOM 2425 O O . LEU A 1 294 ? 65.833 52.007 50.060 1.00 94.56 294 LEU A O 1
ATOM 2429 N N . VAL A 1 295 ? 63.904 52.204 48.933 1.00 93.94 295 VAL A N 1
ATOM 2430 C CA . VAL A 1 295 ? 64.045 53.646 48.666 1.00 93.94 295 VAL A CA 1
ATOM 2431 C C . VAL A 1 295 ? 64.044 54.436 49.973 1.00 93.94 295 VAL A C 1
ATOM 2433 O O . VAL A 1 295 ? 64.865 55.333 50.143 1.00 93.94 295 VAL A O 1
ATOM 2436 N N . LYS A 1 296 ? 63.168 54.089 50.924 1.00 94.06 296 LYS A N 1
ATOM 2437 C CA . LYS A 1 296 ? 63.132 54.734 52.240 1.00 94.06 296 LYS A CA 1
ATOM 2438 C C . LYS A 1 296 ? 64.412 54.469 53.035 1.00 94.06 296 LYS A C 1
ATOM 2440 O O . LYS A 1 296 ? 64.940 55.410 53.607 1.00 94.06 296 LYS A O 1
ATOM 2445 N N . GLN A 1 297 ? 64.946 53.244 53.026 1.00 90.50 297 GLN A N 1
ATOM 2446 C CA . GLN A 1 297 ? 66.245 52.955 53.647 1.00 90.50 297 GLN A CA 1
ATOM 2447 C C . GLN A 1 297 ? 67.385 53.749 53.003 1.00 90.50 297 GLN A C 1
ATOM 2449 O O . GLN A 1 297 ? 68.201 54.313 53.722 1.00 90.50 297 GLN A O 1
ATOM 2454 N N . ARG A 1 298 ? 67.421 53.847 51.667 1.00 87.31 298 ARG A N 1
ATOM 2455 C CA . ARG A 1 298 ? 68.412 54.671 50.955 1.00 87.31 298 ARG A CA 1
ATOM 2456 C C . ARG A 1 298 ? 68.300 56.160 51.267 1.00 87.31 298 ARG A C 1
ATOM 2458 O O . ARG A 1 298 ? 69.304 56.836 51.188 1.00 87.31 298 ARG A O 1
ATOM 2465 N N . ARG A 1 299 ? 67.100 56.657 51.580 1.00 86.12 299 ARG A N 1
ATOM 2466 C CA . ARG A 1 299 ? 66.858 58.049 51.998 1.00 86.12 299 ARG A CA 1
ATOM 2467 C C . ARG A 1 299 ? 67.167 58.316 53.475 1.00 86.12 299 ARG A C 1
ATOM 2469 O O . ARG A 1 299 ? 67.183 59.474 53.865 1.00 86.12 299 ARG A O 1
ATOM 2476 N N . MET A 1 300 ? 67.306 57.270 54.293 1.00 80.81 300 MET A N 1
ATOM 2477 C CA . MET A 1 300 ? 67.679 57.376 55.712 1.00 80.81 300 MET A CA 1
ATOM 2478 C C . MET A 1 300 ? 69.175 57.109 55.960 1.00 80.81 300 MET A C 1
ATOM 2480 O O . MET A 1 300 ? 69.617 57.238 57.098 1.00 80.81 300 MET A O 1
ATOM 2484 N N . LYS A 1 301 ? 69.931 56.733 54.921 1.00 63.34 301 LYS A N 1
ATOM 2485 C CA . LYS A 1 301 ? 71.392 56.871 54.858 1.00 63.34 301 LYS A CA 1
ATOM 2486 C C . LYS A 1 301 ? 71.727 58.186 54.172 1.00 63.34 301 LYS A C 1
ATOM 2488 O O . LYS A 1 301 ? 72.773 58.752 54.540 1.00 63.34 301 LYS A O 1
#